Protein AF-0000000084494111 (afdb_homodimer)

pLDDT: mean 95.6, std 8.66, range [44.81, 98.88]

Solvent-accessible surface area (backbone atoms only — not comparable to full-atom values): 13768 Å² total; per-residue (Å²): 123,80,80,74,72,42,57,32,44,46,33,51,47,29,35,49,42,67,38,87,45,68,68,63,46,51,54,49,49,26,57,56,29,56,45,74,82,60,47,74,44,96,85,46,33,36,40,49,68,46,44,74,54,32,37,44,31,41,26,46,46,84,91,48,40,48,96,87,65,47,66,65,56,42,77,40,65,35,41,30,30,26,19,92,39,59,67,58,34,53,52,51,39,51,75,66,70,42,53,65,75,46,65,74,46,89,85,38,30,35,36,31,37,50,100,73,53,32,27,28,30,44,29,49,61,81,131,123,79,81,74,72,41,56,31,45,45,32,52,48,30,37,48,41,68,37,87,47,68,69,64,46,50,55,50,49,24,56,56,29,55,43,74,81,58,47,74,43,95,87,45,34,36,40,49,67,47,44,75,55,33,36,44,30,41,26,49,47,84,92,47,40,48,96,87,65,48,66,66,57,42,77,39,64,36,42,30,30,27,19,91,39,60,67,59,34,52,52,50,40,51,75,65,70,44,54,66,76,45,64,72,44,91,83,40,30,34,37,31,35,51,99,74,52,32,27,29,30,45,30,47,62,81,131

Secondary structure (DSSP, 8-state):
------SEEEEEEEEEEE-S-HHHHHHHHHHHHT----EEETTTEEEE--BSSPEEEEE--GGGB-TTSPBPPPSS--EEEEES-HHHHHHHHHHTT-EE-S--BTTTEEEEE-TT--EEEEEE---/------SEEEEEEEEEEE-S-HHHHHHHHHHHHT----EEETTTEEEE--BSSSEEEEE--GGGB-TTSPBPPPSS--EEEEES-HHHHHHHHHHTT-EE-S--BTTTEEEEE-TT--EEEEEE---

Radius of gyration: 17.82 Å; Cα contacts (8 Å, |Δi|>4): 589; chains: 2; bounding box: 42×58×42 Å

InterPro domains:
  IPR004360 Glyoxalase/fosfomycin resistance/dioxygenase domain [PF00903] (12-122)
  IPR029068 Glyoxalase/Bleomycin resistance protein/Dihydroxybiphenyl dioxygenase [G3DSA:3.10.180.10] (9-125)
  IPR029068 Glyoxalase/Bleomycin resistance protein/Dihydroxybiphenyl dioxygenase [SSF54593] (11-124)

Nearest PDB structures (foldseek):
  5uhj-assembly2_B-3  TM=8.039E-01  e=1.391E-06  Streptomyces sp. CB03234
  5ump-assembly1_B  TM=7.452E-01  e=5.744E-07  Streptomyces sp. CB03234
  3vcx-assembly1_B  TM=7.653E-01  e=6.746E-06  Rhodopseudomonas palustris CGA009
  2c21-assembly3_F  TM=7.054E-01  e=2.616E-06  Leishmania major
  1xqa-assembly1_A  TM=7.647E-01  e=1.974E-05  Bacillus cereus ATCC 14579

Sequence (254 aa):
MPIKKSPIKNRIGGVFVPVRDLEKAREWYSKILGVKGGEIYFGHLYTAPMEGTASLILDTMPKWRNEDGHVSTYQVPSIQFLTNDIHASYQFLKENNVELLTGIEDDFYFVFKDLDGNLLMICKETSMPIKKSPIKNRIGGVFVPVRDLEKAREWYSKILGVKGGEIYFGHLYTAPMEGTASLILDTMPKWRNEDGHVSTYQVPSIQFLTNDIHASYQFLKENNVELLTGIEDDFYFVFKDLDGNLLMICKETS

Organism: NCBI:txid1637975

Foldseek 3Di:
DPPDDDPDDPDAQEDEFADQDDVVQVVQCCVLVVFDDFDDDPNFWTWTPDPDRYIYIYGNPQVQADPVRDHDAAPDADEEDEDQQAVVSVVVCVVVVWAWPDDCDPVFKGWTAGPHGHIHMYGYDDD/DPPDDDPDDPDAQEDEFADQDDVVQVVQCCVLVVFDDFDDDPNFWTWTPDPDRYIYIYGNPQVQADPVRDHDAAPDADEEDEDQQAVVSVVVCVVVVWAWPDDCDPVFKGWTAGPRGHIHMYGYDDD

Structure (mmCIF, N/CA/C/O backbone):
data_AF-0000000084494111-model_v1
#
loop_
_entity.id
_entity.type
_entity.pdbx_description
1 polymer 'Glyoxalase/fosfomycin resistance/dioxygenase domain-containing protein'
#
loop_
_atom_site.group_PDB
_atom_site.id
_atom_site.type_symbol
_atom_site.label_atom_id
_atom_site.label_alt_id
_atom_site.label_comp_id
_atom_site.label_asym_id
_atom_site.label_entity_id
_atom_site.label_seq_id
_atom_site.pdbx_PDB_ins_code
_atom_site.Cartn_x
_atom_site.Cartn_y
_atom_site.Cartn_z
_atom_site.occupancy
_atom_site.B_iso_or_equiv
_atom_site.auth_seq_id
_atom_site.auth_comp_id
_atom_site.auth_asym_id
_atom_site.auth_atom_id
_atom_site.pdbx_PDB_model_num
ATOM 1 N N . MET A 1 1 ? 9.922 -26.281 -20.812 1 44.81 1 MET A N 1
ATOM 2 C CA . MET A 1 1 ? 8.508 -25.922 -20.719 1 44.81 1 MET A CA 1
ATOM 3 C C . MET A 1 1 ? 8.32 -24.422 -20.75 1 44.81 1 MET A C 1
ATOM 5 O O . MET A 1 1 ? 9.133 -23.672 -20.188 1 44.81 1 MET A O 1
ATOM 9 N N . PRO A 1 2 ? 7.48 -23.859 -21.594 1 48 2 PRO A N 1
ATOM 10 C CA . PRO A 1 2 ? 7.484 -22.406 -21.766 1 48 2 PRO A CA 1
ATOM 11 C C . PRO A 1 2 ? 7.305 -21.672 -20.438 1 48 2 PRO A C 1
ATOM 13 O O . PRO A 1 2 ? 6.594 -22.141 -19.547 1 48 2 PRO A O 1
ATOM 16 N N . ILE A 1 3 ? 8.328 -21.016 -20.078 1 54.94 3 ILE A N 1
ATOM 17 C CA . ILE A 1 3 ? 8.219 -20.25 -18.828 1 54.94 3 ILE A CA 1
ATOM 18 C C . ILE A 1 3 ? 6.887 -19.516 -18.797 1 54.94 3 ILE A C 1
ATOM 20 O O . ILE A 1 3 ? 6.605 -18.688 -19.672 1 54.94 3 ILE A O 1
ATOM 24 N N . LYS A 1 4 ? 5.852 -20.188 -18.203 1 67.88 4 LYS A N 1
ATOM 25 C CA . LYS A 1 4 ? 4.496 -19.641 -18.188 1 67.88 4 LYS A CA 1
ATOM 26 C C . LYS A 1 4 ? 4.473 -18.219 -17.641 1 67.88 4 LYS A C 1
ATOM 28 O O . LYS A 1 4 ? 4.988 -17.969 -16.547 1 67.88 4 LYS A O 1
ATOM 33 N N . LYS A 1 5 ? 4.211 -17.328 -18.516 1 87.81 5 LYS A N 1
ATOM 34 C CA . LYS A 1 5 ? 4.047 -15.922 -18.141 1 87.81 5 LYS A CA 1
ATOM 35 C C . LYS A 1 5 ? 2.982 -15.766 -17.047 1 87.81 5 LYS A C 1
ATOM 37 O O . LYS A 1 5 ? 1.966 -16.469 -17.062 1 87.81 5 LYS A O 1
ATOM 42 N N . SER A 1 6 ? 3.311 -15.07 -16.078 1 96.44 6 SER A N 1
ATOM 43 C CA . SER A 1 6 ? 2.359 -14.844 -14.984 1 96.44 6 SER A CA 1
ATOM 44 C C . SER A 1 6 ? 1.065 -14.227 -15.5 1 96.44 6 SER A C 1
ATOM 46 O O . SER A 1 6 ? 1.096 -13.281 -16.297 1 96.44 6 SER A O 1
ATOM 48 N N . PRO A 1 7 ? -0.077 -14.766 -15.156 1 97.88 7 PRO A N 1
ATOM 49 C CA . PRO A 1 7 ? -1.352 -14.141 -15.523 1 97.88 7 PRO A CA 1
ATOM 50 C C . PRO A 1 7 ? -1.651 -12.891 -14.711 1 97.88 7 PRO A C 1
ATOM 52 O O . PRO A 1 7 ? -2.641 -12.203 -14.969 1 97.88 7 PRO A O 1
ATOM 55 N N . ILE A 1 8 ? -0.846 -12.633 -13.734 1 98.25 8 ILE A N 1
ATOM 56 C CA . ILE A 1 8 ? -1.002 -11.469 -12.875 1 98.25 8 ILE A CA 1
ATOM 57 C C . ILE A 1 8 ? -0.273 -10.273 -13.484 1 98.25 8 ILE A C 1
ATOM 59 O O . ILE A 1 8 ? 0.875 -10.398 -13.914 1 98.25 8 ILE A O 1
ATOM 63 N N . LYS A 1 9 ? -0.965 -9.141 -13.523 1 97.06 9 LYS A N 1
ATOM 64 C CA . LYS A 1 9 ? -0.366 -7.949 -14.102 1 97.06 9 LYS A CA 1
ATOM 65 C C . LYS A 1 9 ? 0.665 -7.332 -13.164 1 97.06 9 LYS A C 1
ATOM 67 O O . LYS A 1 9 ? 0.503 -7.379 -11.938 1 97.06 9 LYS A O 1
ATOM 72 N N . ASN A 1 10 ? 1.623 -6.738 -13.695 1 96.56 10 ASN A N 1
ATOM 73 C CA . ASN A 1 10 ? 2.604 -5.984 -12.922 1 96.56 10 ASN A CA 1
ATOM 74 C C . ASN A 1 10 ? 2.162 -4.539 -12.719 1 96.56 10 ASN A C 1
ATOM 76 O O . ASN A 1 10 ? 2.904 -3.607 -13.031 1 96.56 10 ASN A O 1
ATOM 80 N N . ARG A 1 11 ? 1.02 -4.379 -12.219 1 95.81 11 ARG A N 1
ATOM 81 C CA . ARG A 1 11 ? 0.402 -3.078 -11.977 1 95.81 11 ARG A CA 1
ATOM 82 C C . ARG A 1 11 ? -0.386 -3.08 -10.672 1 95.81 11 ARG A C 1
ATOM 84 O O . ARG A 1 11 ? -1.122 -4.027 -10.383 1 95.81 11 ARG A O 1
ATOM 91 N N . ILE A 1 12 ? -0.182 -2.006 -9.984 1 97.62 12 ILE A N 1
ATOM 92 C CA . ILE A 1 12 ? -0.962 -1.821 -8.766 1 97.62 12 ILE A CA 1
ATOM 93 C C . ILE A 1 12 ? -2.303 -1.172 -9.102 1 97.62 12 ILE A C 1
ATOM 95 O O . ILE A 1 12 ? -2.344 -0.084 -9.68 1 97.62 12 ILE A O 1
ATOM 99 N N . GLY A 1 13 ? -3.348 -1.851 -8.789 1 97.38 13 GLY A N 1
ATOM 100 C CA . GLY A 1 13 ? -4.672 -1.289 -8.992 1 97.38 13 GLY A CA 1
ATOM 101 C C . GLY A 1 13 ? -5.113 -0.369 -7.875 1 97.38 13 GLY A C 1
ATOM 102 O O . GLY A 1 13 ? -5.711 0.68 -8.125 1 97.38 13 GLY A O 1
ATOM 103 N N . GLY A 1 14 ? -4.812 -0.822 -6.672 1 97.75 14 GLY A N 1
ATOM 104 C CA . GLY A 1 14 ? -5.164 -0.047 -5.492 1 97.75 14 GLY A CA 1
ATOM 105 C C . GLY A 1 14 ? -4.395 -0.457 -4.254 1 97.75 14 GLY A C 1
ATOM 106 O O . GLY A 1 14 ? -3.812 -1.544 -4.207 1 97.75 14 GLY A O 1
ATOM 107 N N . VAL A 1 15 ? -4.379 0.474 -3.326 1 98.75 15 VAL A N 1
ATOM 108 C CA . VAL A 1 15 ? -3.783 0.207 -2.02 1 98.75 15 VAL A CA 1
ATOM 109 C C . VAL A 1 15 ? -4.809 0.471 -0.921 1 98.75 15 VAL A C 1
ATOM 111 O O . VAL A 1 15 ? -5.566 1.443 -0.988 1 98.75 15 VAL A O 1
ATOM 114 N N . PHE A 1 16 ? -4.812 -0.431 0.016 1 98.81 16 PHE A N 1
ATOM 115 C CA . PHE A 1 16 ? -5.773 -0.324 1.109 1 98.81 16 PHE A CA 1
ATOM 116 C C . PHE A 1 16 ? -5.133 0.324 2.33 1 98.81 16 PHE A C 1
ATOM 118 O O . PHE A 1 16 ? -3.938 0.144 2.58 1 98.81 16 PHE A O 1
ATOM 125 N N . VAL A 1 17 ? -5.941 1.03 3.076 1 98.88 17 VAL A N 1
ATOM 126 C CA . VAL A 1 17 ? -5.609 1.475 4.426 1 98.88 17 VAL A CA 1
ATOM 127 C C . VAL A 1 17 ? -6.715 1.054 5.395 1 98.88 17 VAL A C 1
ATOM 129 O O . VAL A 1 17 ? -7.871 1.446 5.23 1 98.88 17 VAL A O 1
ATOM 132 N N . PRO A 1 18 ? -6.328 0.188 6.355 1 98.88 18 PRO A N 1
ATOM 133 C CA . PRO A 1 18 ? -7.344 -0.148 7.355 1 98.88 18 PRO A CA 1
ATOM 134 C C . PRO A 1 18 ? -7.707 1.037 8.25 1 98.88 18 PRO A C 1
ATOM 136 O O . PRO A 1 18 ? -6.824 1.711 8.781 1 98.88 18 PRO A O 1
ATOM 139 N N . VAL A 1 19 ? -9 1.279 8.391 1 98.69 19 VAL A N 1
ATOM 140 C CA . VAL A 1 19 ? -9.469 2.381 9.227 1 98.69 19 VAL A CA 1
ATOM 141 C C . VAL A 1 19 ? -10.602 1.901 10.125 1 98.69 19 VAL A C 1
ATOM 143 O O . VAL A 1 19 ? -11.258 0.894 9.836 1 98.69 19 VAL A O 1
ATOM 146 N N . ARG A 1 20 ? -10.836 2.623 11.203 1 97.62 20 ARG A N 1
ATOM 147 C CA . ARG A 1 20 ? -11.828 2.195 12.188 1 97.62 20 ARG A CA 1
ATOM 148 C C . ARG A 1 20 ? -13.203 2.752 11.852 1 97.62 20 ARG A C 1
ATOM 150 O O . ARG A 1 20 ? -14.219 2.076 12.047 1 97.62 20 ARG A O 1
ATOM 157 N N . ASP A 1 21 ? -13.273 3.984 11.43 1 97.5 21 ASP A N 1
ATOM 158 C CA . ASP A 1 21 ? -14.492 4.715 11.078 1 97.5 21 ASP A CA 1
ATOM 159 C C . ASP A 1 21 ? -14.352 5.391 9.719 1 97.5 21 ASP A C 1
ATOM 161 O O . ASP A 1 21 ? -13.531 6.297 9.547 1 97.5 21 ASP A O 1
ATOM 165 N N . LEU A 1 22 ? -15.188 4.938 8.82 1 97.94 22 LEU A N 1
ATOM 166 C CA . LEU A 1 22 ? -15.023 5.344 7.426 1 97.94 22 LEU A CA 1
ATOM 167 C C . LEU A 1 22 ? -15.258 6.844 7.262 1 97.94 22 LEU A C 1
ATOM 169 O O . LEU A 1 22 ? -14.531 7.516 6.531 1 97.94 22 LEU A O 1
ATOM 173 N N . GLU A 1 23 ? -16.234 7.402 7.875 1 97.12 23 GLU A N 1
ATOM 174 C CA . GLU A 1 23 ? -16.578 8.82 7.742 1 97.12 23 GLU A CA 1
ATOM 175 C C . GLU A 1 23 ? -15.461 9.703 8.305 1 97.12 23 GLU A C 1
ATOM 177 O O . GLU A 1 23 ? -15.047 10.672 7.664 1 97.12 23 GLU A O 1
ATOM 182 N N . LYS A 1 24 ? -15 9.375 9.469 1 98.06 24 LYS A N 1
ATOM 183 C CA . LYS A 1 24 ? -13.898 10.125 10.07 1 98.06 24 LYS A CA 1
ATOM 184 C C . LYS A 1 24 ? -12.641 10.031 9.211 1 98.06 24 LYS A C 1
ATOM 186 O O . LYS A 1 24 ? -11.938 11.031 9.023 1 98.06 24 LYS A O 1
ATOM 191 N N . ALA A 1 25 ? -12.406 8.836 8.711 1 98.44 25 ALA A N 1
ATOM 192 C CA . ALA A 1 25 ? -11.219 8.625 7.887 1 98.44 25 ALA A CA 1
ATOM 193 C C . ALA A 1 25 ? -11.312 9.414 6.586 1 98.44 25 ALA A C 1
ATOM 195 O O . ALA A 1 25 ? -10.344 10.055 6.168 1 98.44 25 ALA A O 1
ATOM 196 N N . ARG A 1 26 ? -12.445 9.297 5.969 1 97.88 26 ARG A N 1
ATOM 197 C CA . ARG A 1 26 ? -12.656 10.055 4.738 1 97.88 26 ARG A CA 1
ATOM 198 C C . ARG A 1 26 ? -12.391 11.539 4.957 1 97.88 26 ARG A C 1
ATOM 200 O O . ARG A 1 26 ? -11.672 12.164 4.172 1 97.88 26 ARG A O 1
ATOM 207 N N . GLU A 1 27 ? -12.93 12.117 5.961 1 97.56 27 GLU A N 1
ATOM 208 C CA . GLU A 1 27 ? -12.734 13.531 6.262 1 97.56 27 GLU A CA 1
ATOM 209 C C . GLU A 1 27 ? -11.258 13.852 6.496 1 97.56 27 GLU A C 1
ATOM 211 O O . GLU A 1 27 ? -10.734 14.828 5.957 1 97.56 27 GLU A O 1
ATOM 216 N N . TRP A 1 28 ? -10.648 13.047 7.277 1 98.19 28 TRP A N 1
ATOM 217 C CA . TRP A 1 28 ? -9.25 13.258 7.617 1 98.19 28 TRP A CA 1
ATOM 218 C C . TRP A 1 28 ? -8.367 13.195 6.375 1 98.19 28 TRP A C 1
ATOM 220 O O . TRP A 1 28 ? -7.578 14.109 6.121 1 98.19 28 TRP A O 1
ATOM 230 N N . TYR A 1 29 ? -8.469 12.156 5.605 1 98.38 29 TYR A N 1
ATOM 231 C CA . TYR A 1 29 ? -7.621 11.961 4.434 1 98.38 29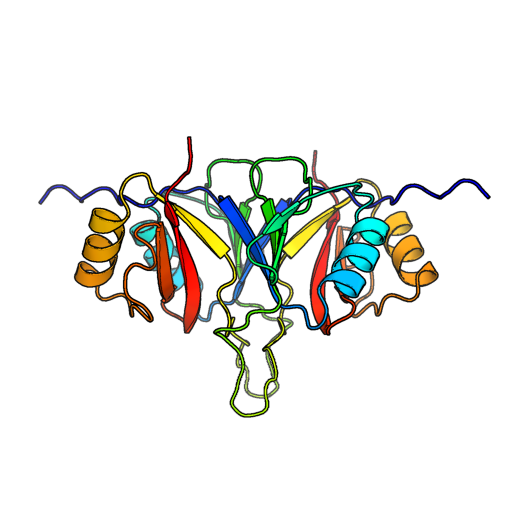 TYR A CA 1
ATOM 232 C C . TYR A 1 29 ? -7.918 13 3.365 1 98.38 29 TYR A C 1
ATOM 234 O O . TYR A 1 29 ? -7.02 13.438 2.643 1 98.38 29 TYR A O 1
ATOM 242 N N . SER A 1 30 ? -9.211 13.344 3.221 1 97.25 30 SER A N 1
ATOM 243 C CA . SER A 1 30 ? -9.555 14.391 2.271 1 97.25 30 SER A CA 1
ATOM 244 C C . SER A 1 30 ? -8.844 15.695 2.607 1 97.25 30 SER A C 1
ATOM 246 O O . SER A 1 30 ? -8.367 16.391 1.714 1 97.25 30 SER A O 1
ATOM 248 N N . LYS A 1 31 ? -8.82 15.992 3.85 1 96.94 31 LYS A N 1
ATOM 249 C CA . LYS A 1 31 ? -8.133 17.203 4.301 1 96.94 31 LYS A CA 1
ATOM 250 C C . LYS A 1 31 ? -6.633 17.094 4.043 1 96.94 31 LYS A C 1
ATOM 252 O O . LYS A 1 31 ? -6.031 18.016 3.484 1 96.94 31 LYS A O 1
ATOM 257 N N . ILE A 1 32 ? -6.043 16.031 4.363 1 97.94 32 ILE A N 1
ATOM 258 C CA . ILE A 1 32 ? -4.594 15.867 4.336 1 97.94 32 ILE A CA 1
ATOM 259 C C . ILE A 1 32 ? -4.109 15.797 2.889 1 97.94 32 ILE A C 1
ATOM 261 O O . ILE A 1 32 ? -3.074 16.375 2.545 1 97.94 32 ILE A O 1
ATOM 265 N N . LEU A 1 33 ? -4.852 15.125 2.047 1 97.69 33 LEU A N 1
ATOM 266 C CA . LEU A 1 33 ? -4.406 14.906 0.676 1 97.69 33 LEU A CA 1
ATOM 267 C C . LEU A 1 33 ? -5.035 15.922 -0.271 1 97.69 33 LEU A C 1
ATOM 269 O O . LEU A 1 33 ? -4.711 15.953 -1.46 1 97.69 33 LEU A O 1
ATOM 273 N N . GLY A 1 34 ? -5.973 16.672 0.229 1 96.19 34 GLY A N 1
ATOM 274 C CA . GLY A 1 34 ? -6.621 17.703 -0.585 1 96.19 34 GLY A CA 1
ATOM 275 C C . GLY A 1 34 ? -7.531 17.109 -1.649 1 96.19 34 GLY A C 1
ATOM 276 O O . GLY A 1 34 ? -7.535 17.578 -2.793 1 96.19 34 GLY A O 1
ATOM 277 N N . VAL A 1 35 ? -8.164 16.078 -1.313 1 94.69 35 VAL A N 1
ATOM 278 C CA . VAL A 1 35 ? -9.062 15.461 -2.287 1 94.69 35 VAL A CA 1
ATOM 279 C C . VAL A 1 35 ? -10.516 15.797 -1.931 1 94.69 35 VAL A C 1
ATOM 281 O O . VAL A 1 35 ? -10.828 16.047 -0.765 1 94.69 35 VAL A O 1
ATOM 284 N N . LYS A 1 36 ? -11.297 15.867 -3.004 1 92.56 36 LYS A N 1
ATOM 285 C CA . LYS A 1 36 ? -12.727 16.094 -2.852 1 92.56 36 LYS A CA 1
ATOM 286 C C . LYS A 1 36 ? -13.531 15.008 -3.561 1 92.56 36 LYS A C 1
ATOM 288 O O . LYS A 1 36 ? -13.18 14.578 -4.66 1 92.56 36 LYS A O 1
ATOM 293 N N . GLY A 1 37 ? -14.492 14.594 -2.873 1 94.44 37 GLY A N 1
ATOM 294 C CA . GLY A 1 37 ? -15.352 13.57 -3.455 1 94.44 37 GLY A CA 1
ATOM 295 C C . GLY A 1 37 ? -14.898 12.164 -3.141 1 94.44 37 GLY A C 1
ATOM 296 O O . GLY A 1 37 ? -14.406 11.891 -2.043 1 94.44 37 GLY A O 1
ATOM 297 N N . GLY A 1 38 ? -15.211 11.234 -4.09 1 95.38 38 GLY A N 1
ATOM 298 C CA . GLY A 1 38 ? -14.984 9.812 -3.893 1 95.38 38 GLY A CA 1
ATOM 299 C C . GLY A 1 38 ? -16.281 9.031 -3.715 1 95.38 38 GLY A C 1
ATOM 300 O O . GLY A 1 38 ? -17.375 9.594 -3.807 1 95.38 38 GLY A O 1
ATOM 301 N N . GLU A 1 39 ? -16.062 7.754 -3.6 1 95.81 39 GLU A N 1
ATOM 302 C CA . GLU A 1 39 ? -17.219 6.875 -3.553 1 95.81 39 GLU A CA 1
ATOM 303 C C . GLU A 1 39 ? -17.094 5.859 -2.42 1 95.81 39 GLU A C 1
ATOM 305 O O . GLU A 1 39 ? -16 5.391 -2.113 1 95.81 39 GLU A O 1
ATOM 310 N N . ILE A 1 40 ? -18.234 5.625 -1.848 1 95.88 40 ILE A N 1
ATOM 311 C CA . ILE A 1 40 ? -18.328 4.562 -0.852 1 95.88 40 ILE A CA 1
ATOM 312 C C . ILE A 1 40 ? -18.938 3.316 -1.486 1 95.88 40 ILE A C 1
ATOM 314 O O . ILE A 1 40 ? -19.938 3.4 -2.199 1 95.88 40 ILE A O 1
ATOM 318 N N . TYR A 1 41 ? -18.25 2.23 -1.263 1 95.12 41 TYR A N 1
ATOM 319 C CA . TYR A 1 41 ? -18.734 0.963 -1.787 1 95.12 41 TYR A CA 1
ATOM 320 C C . TYR A 1 41 ? -18.984 -0.032 -0.661 1 95.12 41 TYR A C 1
ATOM 322 O O . TYR A 1 41 ? -18.219 -0.103 0.298 1 95.12 41 TYR A O 1
ATOM 330 N N . PHE A 1 42 ? -20.078 -0.773 -0.72 1 95.56 42 PHE A N 1
ATOM 331 C CA . PHE A 1 42 ? -20.422 -1.912 0.127 1 95.56 42 PHE A CA 1
ATOM 332 C C . PHE A 1 42 ? -20.5 -1.492 1.589 1 95.56 42 PHE A C 1
ATOM 334 O O . PHE A 1 42 ? -20.422 -2.332 2.488 1 95.56 42 PHE A O 1
ATOM 341 N N . GLY A 1 43 ? -20.453 -0.221 1.825 1 95.94 43 GLY A N 1
ATOM 342 C CA . GLY A 1 43 ? -20.641 0.315 3.166 1 95.94 43 GLY A CA 1
ATOM 343 C C . GLY A 1 43 ? -19.344 0.383 3.959 1 95.94 43 GLY A C 1
ATOM 344 O O . GLY A 1 43 ? -19.312 0.989 5.031 1 95.94 43 GLY A O 1
ATOM 345 N N . HIS A 1 44 ? -18.266 -0.274 3.424 1 97.88 44 HIS A N 1
ATOM 346 C CA . HIS A 1 44 ? -17.078 -0.309 4.258 1 97.88 44 HIS A CA 1
ATOM 347 C C . HIS A 1 44 ? -15.852 0.151 3.48 1 97.88 44 HIS A C 1
ATOM 349 O O . HIS A 1 44 ? -14.742 0.202 4.027 1 97.88 44 HIS A O 1
ATOM 355 N N . LEU A 1 45 ? -16.016 0.498 2.182 1 98.19 45 LEU A N 1
ATOM 356 C CA . LEU A 1 45 ? -14.914 0.98 1.351 1 98.19 45 LEU A CA 1
ATOM 357 C C . LEU A 1 45 ? -15.148 2.426 0.926 1 98.19 45 LEU A C 1
ATOM 359 O O . LEU A 1 45 ? -16.266 2.795 0.547 1 98.19 45 LEU A O 1
ATOM 363 N N . TYR A 1 46 ? -14.133 3.211 1.052 1 98.44 46 TYR A N 1
ATOM 364 C CA . TYR A 1 46 ? -14.078 4.527 0.427 1 98.44 46 TYR A CA 1
ATOM 365 C C . TYR A 1 46 ? -12.906 4.625 -0.539 1 98.44 46 TYR A C 1
ATOM 367 O O . TYR A 1 46 ? -11.758 4.359 -0.161 1 98.44 46 TYR A O 1
ATOM 375 N N . THR A 1 47 ? -13.164 4.898 -1.786 1 98.06 47 THR A N 1
ATOM 376 C CA . THR A 1 47 ? -12.117 5.113 -2.775 1 98.06 47 THR A CA 1
ATOM 377 C C . THR A 1 47 ? -11.891 6.602 -3.014 1 98.06 47 THR A C 1
ATOM 379 O O . THR A 1 47 ? -12.789 7.305 -3.479 1 98.06 47 THR A O 1
ATOM 382 N N . ALA A 1 48 ? -10.719 7.07 -2.715 1 97.44 48 ALA A N 1
ATOM 383 C CA . ALA A 1 48 ? -10.375 8.484 -2.867 1 97.44 48 ALA A CA 1
ATOM 384 C C . ALA A 1 48 ? -10.078 8.82 -4.324 1 97.44 48 ALA A C 1
ATOM 386 O O . ALA A 1 48 ? -9.523 8 -5.059 1 97.44 48 ALA A O 1
ATOM 387 N N . PRO A 1 49 ? -10.484 10.016 -4.805 1 95.69 49 PRO A N 1
ATOM 388 C CA . PRO A 1 49 ? -10.164 10.438 -6.172 1 95.69 49 PRO A CA 1
ATOM 389 C C . PRO A 1 49 ? -8.703 10.859 -6.34 1 95.69 49 PRO A C 1
ATOM 391 O O . PRO A 1 49 ? -8.406 12.055 -6.352 1 95.69 49 PRO A O 1
ATOM 394 N N . MET A 1 50 ? -7.867 9.906 -6.562 1 96.94 50 MET A N 1
ATOM 395 C CA . MET A 1 50 ? -6.426 10.117 -6.641 1 96.94 50 MET A CA 1
ATOM 396 C C . MET A 1 50 ? -5.988 10.352 -8.086 1 96.94 50 MET A C 1
ATOM 398 O O . MET A 1 50 ? -6.664 9.914 -9.023 1 96.94 50 MET A O 1
ATOM 402 N N . GLU A 1 51 ? -4.895 11.016 -8.172 1 96.31 51 GLU A N 1
ATOM 403 C CA . GLU A 1 51 ? -4.207 11.055 -9.453 1 96.31 51 GLU A CA 1
ATOM 404 C C . GLU A 1 51 ? -3.363 9.797 -9.664 1 96.31 51 GLU A C 1
ATOM 406 O O . GLU A 1 51 ? -3.002 9.117 -8.703 1 96.31 51 GLU A O 1
ATOM 411 N N . GLY A 1 52 ? -3.133 9.469 -10.961 1 95.44 52 GLY A N 1
ATOM 412 C CA . GLY A 1 52 ? -2.336 8.289 -11.266 1 95.44 52 GLY A CA 1
ATOM 413 C C . GLY A 1 52 ? -3.172 7.039 -11.461 1 95.44 52 GLY A C 1
ATOM 414 O O . GLY A 1 52 ? -4.391 7.121 -11.641 1 95.44 52 GLY A O 1
ATOM 415 N N . THR A 1 53 ? -2.521 5.879 -11.391 1 95.56 53 THR A N 1
ATOM 416 C CA . THR A 1 53 ? -3.211 4.656 -11.789 1 95.56 53 THR A CA 1
ATOM 417 C C . THR A 1 53 ? -3.561 3.809 -10.57 1 95.56 53 THR A C 1
ATOM 419 O O . THR A 1 53 ? -4.344 2.861 -10.672 1 95.56 53 THR A O 1
ATOM 422 N N . ALA A 1 54 ? -2.977 4.086 -9.461 1 96.69 54 ALA A N 1
ATOM 423 C CA . ALA A 1 54 ? -3.297 3.336 -8.25 1 96.69 54 ALA A CA 1
ATOM 424 C C . ALA A 1 54 ? -4.309 4.086 -7.391 1 96.69 54 ALA A C 1
ATOM 426 O O . ALA A 1 54 ? -4.141 5.277 -7.121 1 96.69 54 ALA A O 1
ATOM 427 N N . SER A 1 55 ? -5.305 3.395 -6.965 1 96.81 55 SER A N 1
ATOM 428 C CA . SER A 1 55 ? -6.312 3.992 -6.098 1 96.81 55 SER A CA 1
ATOM 429 C C . SER A 1 55 ? -5.918 3.883 -4.629 1 96.81 55 SER A C 1
ATOM 431 O O . SER A 1 55 ? -5.148 2.992 -4.254 1 96.81 55 SER A O 1
ATOM 433 N N . LEU A 1 56 ? -6.371 4.824 -3.875 1 98.56 56 LEU A N 1
ATOM 434 C CA . LEU A 1 56 ? -6.348 4.73 -2.42 1 98.56 56 LEU A CA 1
ATOM 435 C C . LEU A 1 56 ? -7.703 4.289 -1.881 1 98.56 56 LEU A C 1
ATOM 437 O O . LEU A 1 56 ? -8.711 4.965 -2.098 1 98.56 56 LEU A O 1
ATOM 441 N N . ILE A 1 57 ? -7.711 3.223 -1.183 1 98.69 57 ILE A N 1
ATOM 442 C CA . ILE A 1 57 ? -8.953 2.633 -0.687 1 98.69 57 ILE A CA 1
ATOM 443 C C . ILE A 1 57 ? -8.914 2.561 0.838 1 98.69 57 ILE A C 1
ATOM 445 O O . ILE A 1 57 ? -8.102 1.831 1.412 1 98.69 57 ILE A O 1
ATOM 449 N N . LEU A 1 58 ? -9.711 3.371 1.456 1 98.81 58 LEU A N 1
ATOM 450 C CA . LEU A 1 58 ? -9.938 3.225 2.889 1 98.81 58 LEU A CA 1
ATOM 451 C C . LEU A 1 58 ? -10.953 2.121 3.17 1 98.81 58 LEU A C 1
ATOM 453 O O . LEU A 1 58 ? -12.008 2.062 2.533 1 98.81 58 LEU A O 1
ATOM 457 N N . ASP A 1 59 ? -10.602 1.231 4.102 1 98.75 59 ASP A N 1
ATOM 458 C CA . ASP A 1 59 ? -11.43 0.056 4.348 1 98.75 59 ASP A CA 1
ATOM 459 C C . ASP A 1 59 ? -11.555 -0.225 5.844 1 98.75 59 ASP A C 1
ATOM 461 O O . ASP A 1 59 ? -10.555 -0.278 6.559 1 98.75 59 ASP A O 1
ATOM 465 N N . THR A 1 60 ? -12.766 -0.424 6.344 1 98.38 60 THR A N 1
ATOM 466 C CA . THR A 1 60 ? -12.93 -0.785 7.75 1 98.38 60 THR A CA 1
ATOM 467 C C . THR A 1 60 ? -12.617 -2.262 7.969 1 98.38 60 THR A C 1
ATOM 469 O O . THR A 1 60 ? -12.617 -2.74 9.102 1 98.38 60 THR A O 1
ATOM 472 N N . MET A 1 61 ? -12.352 -3.014 6.973 1 98.06 61 MET A N 1
ATOM 473 C CA . MET A 1 61 ? -11.82 -4.375 6.984 1 98.06 61 MET A CA 1
ATOM 474 C C . MET A 1 61 ? -12.703 -5.297 7.809 1 98.06 61 MET A C 1
ATOM 476 O O . MET A 1 61 ? -12.219 -6.016 8.68 1 98.06 61 MET A O 1
ATOM 480 N N . PRO A 1 62 ? -14.008 -5.375 7.453 1 96.94 62 PRO A N 1
ATOM 481 C CA . PRO A 1 62 ? -14.906 -6.156 8.305 1 96.94 62 PRO A CA 1
ATOM 482 C C . PRO A 1 62 ? -14.531 -7.633 8.367 1 96.94 62 PRO A C 1
ATOM 484 O O . PRO A 1 62 ? -14.781 -8.297 9.375 1 9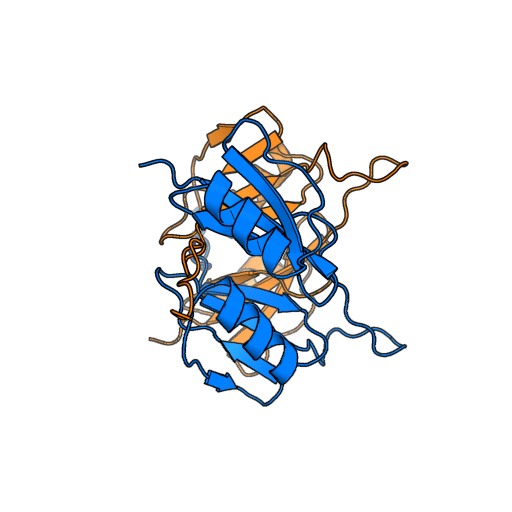6.94 62 PRO A O 1
ATOM 487 N N . LYS A 1 63 ? -13.891 -8.211 7.348 1 95.5 63 LYS A N 1
ATOM 488 C CA . LYS A 1 63 ? -13.555 -9.633 7.305 1 95.5 63 LYS A CA 1
ATOM 489 C C . LYS A 1 63 ? -12.195 -9.898 7.934 1 95.5 63 LYS A C 1
ATOM 491 O O . LYS A 1 63 ? -11.773 -11.047 8.055 1 95.5 63 LYS A O 1
ATOM 496 N N . TRP A 1 64 ? -11.523 -8.828 8.336 1 97.06 64 TRP A N 1
ATOM 497 C CA . TRP A 1 64 ? -10.141 -8.992 8.773 1 97.06 64 TRP A CA 1
ATOM 498 C C . TRP A 1 64 ? -9.945 -8.43 10.18 1 97.06 64 TRP A C 1
ATOM 500 O O . TRP A 1 64 ? -8.867 -7.945 10.516 1 97.06 64 TRP A O 1
ATOM 510 N N . ARG A 1 65 ? -10.961 -8.461 10.922 1 95.62 65 ARG A N 1
ATOM 511 C CA . ARG A 1 65 ? -10.891 -8.039 12.32 1 95.62 65 ARG A CA 1
ATOM 512 C C . ARG A 1 65 ? -10.617 -9.227 13.234 1 95.62 65 ARG A C 1
ATOM 514 O O . ARG A 1 65 ? -11.008 -10.352 12.938 1 95.62 65 ARG A O 1
ATOM 521 N N . ASN A 1 66 ? -9.93 -8.914 14.297 1 93.12 66 ASN A N 1
ATOM 522 C CA . ASN A 1 66 ? -9.664 -10 15.242 1 93.12 66 ASN A CA 1
ATOM 523 C C . ASN A 1 66 ? -10.883 -10.289 16.125 1 93.12 66 ASN A C 1
ATOM 525 O O . ASN A 1 66 ? -11.953 -9.727 15.906 1 93.12 66 ASN A O 1
ATOM 529 N N . GLU A 1 67 ? -10.672 -11.156 17.078 1 93 67 GLU A N 1
ATOM 530 C CA . GLU A 1 67 ? -11.773 -11.641 17.906 1 93 67 GLU A CA 1
ATOM 531 C C . GLU A 1 67 ? -12.375 -10.508 18.75 1 93 67 GLU A C 1
ATOM 533 O O . GLU A 1 67 ? -13.562 -10.531 19.062 1 93 67 GLU A O 1
ATOM 538 N N . ASP A 1 68 ? -11.57 -9.516 19.031 1 93.94 68 ASP A N 1
ATOM 539 C CA . ASP A 1 68 ? -12.023 -8.391 19.844 1 93.94 68 ASP A CA 1
ATOM 540 C C . ASP A 1 68 ? -12.578 -7.27 18.969 1 93.94 68 ASP A C 1
ATOM 542 O O . ASP A 1 68 ? -12.93 -6.199 19.453 1 93.94 68 ASP A O 1
ATOM 546 N N . GLY A 1 69 ? -12.57 -7.504 17.656 1 92.25 69 GLY A N 1
ATOM 547 C CA . GLY A 1 69 ? -13.133 -6.531 16.719 1 92.25 69 GLY A CA 1
ATOM 548 C C . GLY A 1 69 ? -12.125 -5.48 16.297 1 92.25 69 GLY A C 1
ATOM 549 O O . GLY A 1 69 ? -12.492 -4.5 15.641 1 92.25 69 GLY A O 1
ATOM 550 N N . HIS A 1 70 ? -10.875 -5.723 16.578 1 94.44 70 HIS A N 1
ATOM 551 C CA . HIS A 1 70 ? -9.852 -4.746 16.25 1 94.44 70 HIS A CA 1
ATOM 552 C C . HIS A 1 70 ? -9.234 -5.035 14.883 1 94.44 70 HIS A C 1
ATOM 554 O O . HIS A 1 70 ? -9.094 -6.195 14.492 1 94.44 70 HIS A O 1
ATOM 560 N N . VAL A 1 71 ? -8.906 -3.959 14.18 1 95.56 71 VAL A N 1
ATOM 561 C CA . VAL A 1 71 ? -8.25 -4.082 12.883 1 95.56 71 VAL A CA 1
ATOM 562 C C . VAL A 1 71 ? -6.758 -3.785 13.031 1 95.56 71 VAL A C 1
ATOM 564 O O . VAL A 1 71 ? -6.367 -2.879 13.773 1 95.56 71 VAL A O 1
ATOM 567 N N . SER A 1 72 ? -5.973 -4.609 12.398 1 97.56 72 SER A N 1
ATOM 568 C CA . SER A 1 72 ? -4.527 -4.395 12.406 1 97.56 72 SER A CA 1
ATOM 569 C C . SER A 1 72 ? -4.137 -3.199 11.547 1 97.56 72 SER A C 1
ATOM 571 O O . SER A 1 72 ? -4.582 -3.08 10.398 1 97.56 72 SER A O 1
ATOM 573 N N . THR A 1 73 ? -3.355 -2.346 12.172 1 98.12 73 THR A N 1
ATOM 574 C CA . THR A 1 73 ? -2.848 -1.198 11.43 1 98.12 73 THR A CA 1
ATOM 575 C C . THR A 1 73 ? -1.412 -1.441 10.969 1 98.12 73 THR A C 1
ATOM 577 O O . THR A 1 73 ? -0.771 -2.4 11.406 1 98.12 73 THR A O 1
ATOM 580 N N . TYR A 1 74 ? -0.955 -0.651 10.016 1 98.5 74 TYR A N 1
ATOM 581 C CA . TYR A 1 74 ? 0.401 -0.789 9.5 1 98.5 74 TYR A CA 1
ATOM 582 C C . TYR A 1 74 ? 1.422 -0.235 10.484 1 98.5 74 TYR A C 1
ATOM 584 O O . TYR A 1 74 ? 1.366 0.941 10.852 1 98.5 74 TYR A O 1
ATOM 592 N N . GLN A 1 75 ? 2.377 -1.112 10.828 1 98 75 GLN A N 1
ATOM 593 C CA . GLN A 1 75 ? 3.359 -0.754 11.852 1 98 75 GLN A CA 1
ATOM 594 C C . GLN A 1 75 ? 4.723 -0.465 11.219 1 98 75 GLN A C 1
ATOM 596 O O . GLN A 1 75 ? 5.734 -0.401 11.922 1 98 75 GLN A O 1
ATOM 601 N N . VAL A 1 76 ? 4.75 -0.416 9.961 1 98.5 76 VAL A N 1
ATOM 602 C CA . VAL A 1 76 ? 5.855 0.086 9.148 1 98.5 76 VAL A CA 1
ATOM 603 C C . VAL A 1 76 ? 5.316 1.038 8.078 1 98.5 76 VAL A C 1
ATOM 605 O O . VAL A 1 76 ? 4.141 0.978 7.719 1 98.5 76 VAL A O 1
ATOM 608 N N . PRO A 1 77 ? 6.191 1.997 7.633 1 98.56 77 PRO A N 1
ATOM 609 C CA . PRO A 1 77 ? 5.68 2.846 6.551 1 98.56 77 PRO A CA 1
ATOM 610 C C . PRO A 1 77 ? 5.172 2.041 5.359 1 98.56 77 PRO A C 1
ATOM 612 O O . PRO A 1 77 ? 5.887 1.181 4.84 1 98.56 77 PRO A O 1
ATOM 615 N N . SER A 1 78 ? 3.996 2.367 4.93 1 98.75 78 SER A N 1
ATOM 616 C CA . SER A 1 78 ? 3.34 1.479 3.977 1 98.75 78 SER A CA 1
ATOM 617 C C . SER A 1 78 ? 3.152 2.16 2.625 1 98.75 78 SER A C 1
ATOM 619 O O . SER A 1 78 ? 3.252 1.514 1.58 1 98.75 78 SER A O 1
ATOM 621 N N . ILE A 1 79 ? 2.797 3.393 2.592 1 98.81 79 ILE A N 1
ATOM 622 C CA . ILE A 1 79 ? 2.486 4.145 1.38 1 98.81 79 ILE A CA 1
ATOM 623 C C . ILE A 1 79 ? 3.293 5.438 1.354 1 98.81 79 ILE A C 1
ATOM 625 O O . ILE A 1 79 ? 3.383 6.145 2.361 1 98.81 79 ILE A O 1
ATOM 629 N N . GLN A 1 80 ? 3.785 5.668 0.251 1 98 80 GLN A N 1
ATOM 630 C CA . GLN A 1 80 ? 4.492 6.922 0.003 1 98 80 GLN A CA 1
ATOM 631 C C . GLN A 1 80 ? 3.621 7.898 -0.779 1 98 80 GLN A C 1
ATOM 633 O O . GLN A 1 80 ? 3.299 7.656 -1.944 1 98 80 GLN A O 1
ATOM 638 N N . PHE A 1 81 ? 3.26 9 -0.133 1 98.56 81 PHE A N 1
ATOM 639 C CA . PHE A 1 81 ? 2.645 10.117 -0.838 1 98.56 81 PHE A CA 1
ATOM 640 C C . PHE A 1 81 ? 3.691 11.148 -1.233 1 98.56 81 PHE A C 1
ATOM 642 O O . PHE A 1 81 ? 4.664 11.367 -0.506 1 98.56 81 PHE A O 1
ATOM 649 N N . LEU A 1 82 ? 3.432 11.82 -2.332 1 98.25 82 LEU A N 1
ATOM 650 C CA . LEU A 1 82 ? 4.449 12.711 -2.887 1 98.25 82 LEU A CA 1
ATOM 651 C C . LEU A 1 82 ? 4.152 14.164 -2.535 1 98.25 82 LEU A C 1
ATOM 653 O O . LEU A 1 82 ? 3 14.523 -2.271 1 98.25 82 LEU A O 1
ATOM 657 N N . THR A 1 83 ? 5.184 14.945 -2.486 1 98.38 83 THR A N 1
ATOM 658 C CA . THR A 1 83 ? 5.082 16.391 -2.326 1 98.38 83 THR A CA 1
ATOM 659 C C . THR A 1 83 ? 6.172 17.094 -3.121 1 98.38 83 THR A C 1
ATOM 661 O O . THR A 1 83 ? 7.242 16.531 -3.355 1 98.38 83 THR A O 1
ATOM 664 N N . ASN A 1 84 ? 5.879 18.359 -3.566 1 96.75 84 ASN A N 1
ATOM 665 C CA . ASN A 1 84 ? 6.902 19.203 -4.184 1 96.75 84 ASN A CA 1
ATOM 666 C C . ASN A 1 84 ? 7.656 20.016 -3.141 1 96.75 84 ASN A C 1
ATOM 668 O O . ASN A 1 84 ? 8.703 20.609 -3.439 1 96.75 84 ASN A O 1
ATOM 672 N N . ASP A 1 85 ? 7.168 20.062 -1.928 1 97.69 85 ASP A N 1
ATOM 673 C CA . ASP A 1 85 ? 7.754 20.859 -0.855 1 97.69 85 ASP A CA 1
ATOM 674 C C . ASP A 1 85 ? 7.695 20.109 0.477 1 97.69 85 ASP A C 1
ATOM 676 O O . ASP A 1 85 ? 6.715 20.234 1.215 1 97.69 85 ASP A O 1
ATOM 680 N N . ILE A 1 86 ? 8.805 19.469 0.808 1 98.44 86 ILE A N 1
ATOM 681 C CA . ILE A 1 86 ? 8.867 18.578 1.96 1 98.44 86 ILE A CA 1
ATOM 682 C C . ILE A 1 86 ? 8.727 19.375 3.248 1 98.44 86 ILE A C 1
ATOM 684 O O . ILE A 1 86 ? 8.102 18.922 4.207 1 98.44 86 ILE A O 1
ATOM 688 N N . HIS A 1 87 ? 9.258 20.594 3.295 1 98.62 87 HIS A N 1
ATOM 689 C CA . HIS A 1 87 ? 9.203 21.406 4.496 1 98.62 87 HIS A CA 1
ATOM 690 C C . HIS A 1 87 ? 7.793 21.953 4.727 1 98.62 87 HIS A C 1
ATOM 692 O O . HIS A 1 87 ? 7.293 21.922 5.852 1 98.62 87 HIS A O 1
ATOM 698 N N . ALA A 1 88 ? 7.152 22.344 3.703 1 98.56 88 ALA A N 1
ATOM 699 C CA . ALA A 1 88 ? 5.77 22.812 3.812 1 98.56 88 ALA A CA 1
ATOM 700 C C . ALA A 1 88 ? 4.84 21.688 4.234 1 98.56 88 ALA A C 1
ATOM 702 O O . ALA A 1 88 ? 3.906 21.891 5.012 1 98.56 88 ALA A O 1
ATOM 703 N N . SER A 1 89 ? 5.121 20.547 3.678 1 98.75 89 SER A N 1
ATOM 704 C CA . SER A 1 89 ? 4.297 19.391 4.02 1 98.75 89 SER A CA 1
ATOM 705 C C . SER A 1 89 ? 4.449 19.016 5.492 1 98.75 89 SER A C 1
ATOM 707 O O . SER A 1 89 ? 3.465 18.719 6.168 1 98.75 89 SER A O 1
ATOM 709 N N . TYR A 1 90 ? 5.648 19.016 5.922 1 98.75 90 TYR A N 1
ATOM 710 C CA . TYR A 1 90 ? 5.918 18.734 7.328 1 98.75 90 TYR A CA 1
ATOM 711 C C . TYR A 1 90 ? 5.199 19.719 8.234 1 98.75 90 TYR A C 1
ATOM 713 O O . TYR A 1 90 ? 4.523 19.328 9.188 1 98.75 90 TYR A O 1
ATOM 721 N N . GLN A 1 91 ? 5.297 21 7.969 1 98.62 91 GLN A N 1
ATOM 722 C CA . GLN A 1 91 ? 4.656 22.047 8.758 1 98.62 91 GLN A CA 1
ATOM 723 C C . GLN A 1 91 ? 3.137 21.938 8.695 1 98.62 91 GLN A C 1
ATOM 725 O O . GLN A 1 91 ? 2.455 22.109 9.703 1 98.62 91 GLN A O 1
ATOM 730 N N . PHE A 1 92 ? 2.652 21.625 7.504 1 98.75 92 PHE A N 1
ATOM 731 C CA . PHE A 1 92 ? 1.219 21.469 7.297 1 98.75 92 PHE A CA 1
ATOM 732 C C . PHE A 1 92 ? 0.664 20.375 8.195 1 98.75 92 PHE A C 1
ATOM 734 O O . PHE A 1 92 ? -0.359 20.562 8.859 1 98.75 92 PHE A O 1
ATOM 741 N N . LEU A 1 93 ? 1.334 19.203 8.234 1 98.69 93 LEU A N 1
ATOM 742 C CA . LEU A 1 93 ? 0.865 18.109 9.07 1 98.69 93 LEU A CA 1
ATOM 743 C C . LEU A 1 93 ? 0.973 18.469 10.547 1 98.69 93 LEU A C 1
ATOM 745 O O . LEU A 1 93 ? 0.088 18.125 11.336 1 98.69 93 LEU A O 1
ATOM 749 N N . LYS A 1 94 ? 2.039 19.109 10.906 1 98.25 94 LYS A N 1
ATOM 750 C CA . LYS A 1 94 ? 2.207 19.562 12.289 1 98.25 94 LYS A CA 1
ATOM 751 C C . LYS A 1 94 ? 1.07 20.484 12.703 1 98.25 94 LYS A C 1
ATOM 753 O O . LYS A 1 94 ? 0.483 20.312 13.773 1 98.25 94 LYS A O 1
ATOM 758 N N . GLU A 1 95 ? 0.695 21.375 11.898 1 97.81 95 GLU A N 1
ATOM 759 C CA . GLU A 1 95 ? -0.345 22.359 12.18 1 97.81 95 GLU A CA 1
ATOM 760 C C . GLU A 1 95 ? -1.724 21.703 12.234 1 97.81 95 GLU A C 1
ATOM 762 O O . GLU A 1 95 ? -2.66 22.266 12.805 1 97.81 95 GLU A O 1
ATOM 767 N N . ASN A 1 96 ? -1.794 20.609 11.586 1 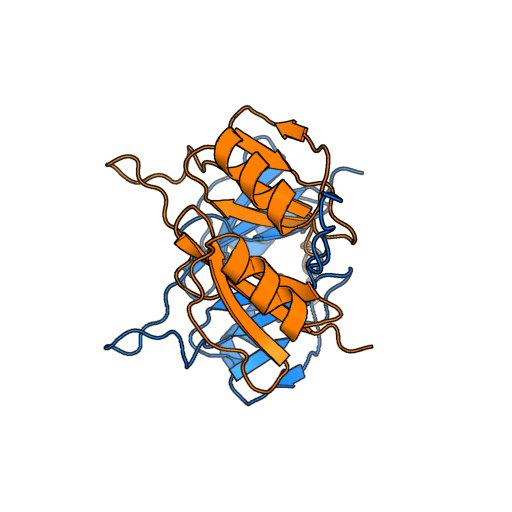97.81 96 ASN A N 1
ATOM 768 C CA . ASN A 1 96 ? -3.055 19.875 11.609 1 97.81 96 ASN A CA 1
ATOM 769 C C . ASN A 1 96 ? -3.039 18.766 12.664 1 97.81 96 ASN A C 1
ATOM 771 O O . ASN A 1 96 ? -3.818 17.812 12.578 1 97.81 96 ASN A O 1
ATOM 775 N N . ASN A 1 97 ? -2.088 18.797 13.523 1 97.94 97 ASN A N 1
ATOM 776 C CA . ASN A 1 97 ? -1.993 17.953 14.703 1 97.94 97 ASN A CA 1
ATOM 777 C C . ASN A 1 97 ? -1.819 16.484 14.328 1 97.94 97 ASN A C 1
ATOM 779 O O . ASN A 1 97 ? -2.389 15.602 14.977 1 97.94 97 ASN A O 1
ATOM 783 N N . VAL A 1 98 ? -1.174 16.281 13.258 1 98.69 98 VAL A N 1
ATOM 784 C CA . VAL A 1 98 ? -0.804 14.922 12.867 1 98.69 98 VAL A CA 1
ATOM 785 C C . VAL A 1 98 ? 0.419 14.477 13.664 1 98.69 98 VAL A C 1
ATOM 787 O O . VAL A 1 98 ? 1.344 15.258 13.891 1 98.69 98 VAL A O 1
ATOM 790 N N . GLU A 1 99 ? 0.395 13.227 14.125 1 98.69 99 GLU A N 1
ATOM 791 C CA . GLU A 1 99 ? 1.549 12.68 14.836 1 98.69 99 GLU A CA 1
ATOM 792 C C . GLU A 1 99 ? 2.709 12.422 13.875 1 98.69 99 GLU A C 1
ATOM 794 O O . GLU A 1 99 ? 2.629 11.539 13.016 1 98.69 99 GLU A O 1
ATOM 799 N N . LEU A 1 100 ? 3.799 13.117 14.016 1 98.81 100 LEU A N 1
ATOM 800 C CA . LEU A 1 100 ? 5.004 12.977 13.203 1 98.81 100 LEU A CA 1
ATOM 801 C C . LEU A 1 100 ? 6.023 12.078 13.898 1 98.81 100 LEU A C 1
ATOM 803 O O . LEU A 1 100 ? 6.52 12.406 14.977 1 98.81 100 LEU A O 1
ATOM 807 N N . LEU A 1 101 ? 6.324 10.992 13.289 1 98.38 101 LEU A N 1
ATOM 808 C CA . LEU A 1 101 ? 7.164 9.984 13.922 1 98.38 101 LEU A CA 1
ATOM 809 C C . LEU A 1 101 ? 8.641 10.297 13.727 1 98.38 101 LEU A C 1
ATOM 811 O O . LEU A 1 101 ? 9.477 9.922 14.547 1 98.38 101 LEU A O 1
ATOM 815 N N . THR A 1 102 ? 8.938 10.891 12.625 1 98.5 102 THR A N 1
ATOM 816 C CA . THR A 1 102 ? 10.312 11.312 12.359 1 98.5 102 THR A CA 1
ATOM 817 C C . THR A 1 102 ? 10.352 12.781 11.93 1 98.5 102 THR A C 1
ATOM 819 O O . THR A 1 102 ? 9.328 13.352 11.555 1 98.5 102 THR A O 1
ATOM 822 N N . GLY A 1 103 ? 11.562 13.312 12.094 1 98.44 103 GLY A N 1
ATOM 823 C CA . GLY A 1 103 ? 11.797 14.523 11.328 1 98.44 103 GLY A CA 1
ATOM 824 C C . GLY A 1 103 ? 11.977 14.273 9.844 1 98.44 103 GLY A C 1
ATOM 825 O O . GLY A 1 103 ? 11.82 13.141 9.383 1 98.44 103 GLY A O 1
ATOM 826 N N . ILE A 1 104 ? 12.25 15.391 9.117 1 98.62 104 ILE A N 1
ATOM 827 C CA . ILE A 1 104 ? 12.586 15.227 7.703 1 98.62 104 ILE A CA 1
ATOM 828 C C . ILE A 1 104 ? 13.945 14.539 7.574 1 98.62 104 ILE A C 1
ATOM 830 O O . ILE A 1 104 ? 14.953 15.055 8.062 1 98.62 104 ILE A O 1
ATOM 834 N N . GLU A 1 105 ? 13.914 13.422 6.98 1 97.88 105 GLU A N 1
ATOM 835 C CA . GLU A 1 105 ? 15.133 12.648 6.797 1 97.88 105 GLU A CA 1
ATOM 836 C C . GLU A 1 105 ? 15.766 12.922 5.434 1 97.88 105 GLU A C 1
ATOM 838 O O . GLU A 1 105 ? 15.094 12.828 4.402 1 97.88 105 GLU A O 1
ATOM 843 N N . ASP A 1 106 ? 17.047 13.297 5.43 1 95.94 106 ASP A N 1
ATOM 844 C CA . ASP A 1 106 ? 17.859 13.523 4.238 1 95.94 106 ASP A CA 1
ATOM 845 C C . ASP A 1 106 ? 17.234 14.578 3.334 1 95.94 106 ASP A C 1
ATOM 847 O O . ASP A 1 106 ? 17.344 14.5 2.109 1 95.94 106 ASP A O 1
ATOM 851 N N . ASP A 1 107 ? 16.438 15.438 3.926 1 97.19 107 ASP A N 1
ATOM 852 C CA . ASP A 1 107 ? 15.711 16.453 3.18 1 97.19 107 ASP A CA 1
ATOM 853 C C . ASP A 1 107 ? 14.836 15.836 2.09 1 97.19 107 ASP A C 1
ATOM 855 O O . ASP A 1 107 ? 14.734 16.375 0.987 1 97.19 107 ASP A O 1
ATOM 859 N N . PHE A 1 108 ? 14.281 14.688 2.42 1 97.5 108 PHE A N 1
ATOM 860 C CA . PHE A 1 108 ? 13.664 13.953 1.323 1 97.5 108 PHE A CA 1
ATOM 861 C C . PHE A 1 108 ? 12.359 13.305 1.771 1 97.5 108 PHE A C 1
ATOM 863 O O . PHE A 1 108 ? 11.398 13.242 1.002 1 97.5 108 PHE A O 1
ATOM 870 N N . TYR A 1 109 ? 12.258 12.852 2.947 1 98.38 109 TYR A N 1
ATOM 871 C CA . TYR A 1 109 ? 11.039 12.18 3.365 1 98.38 109 TYR A CA 1
ATOM 872 C C . TYR A 1 109 ? 10.844 12.281 4.875 1 98.38 109 TYR A C 1
ATOM 874 O O . TYR A 1 109 ? 11.773 12.641 5.602 1 98.38 109 TYR A O 1
ATOM 882 N N . PHE A 1 110 ? 9.656 11.961 5.406 1 98.81 110 PHE A N 1
ATOM 883 C CA . PHE A 1 110 ? 9.359 11.758 6.82 1 98.81 110 PHE A CA 1
ATOM 884 C C . PHE A 1 110 ? 8.172 10.82 6.992 1 98.81 110 PHE A C 1
ATOM 886 O O . PHE A 1 110 ? 7.41 10.594 6.051 1 98.81 110 PHE A O 1
ATOM 893 N N . VAL A 1 111 ? 8.125 10.242 8.172 1 98.88 111 VAL A N 1
ATOM 894 C CA . VAL A 1 111 ? 7.098 9.258 8.484 1 98.88 111 VAL A CA 1
ATOM 895 C C . VAL A 1 111 ? 6.129 9.828 9.516 1 98.88 111 VAL A C 1
ATOM 897 O O . VAL A 1 111 ? 6.543 10.516 10.453 1 98.88 111 VAL A O 1
ATOM 900 N N . PHE A 1 112 ? 4.848 9.57 9.32 1 98.88 112 PHE A N 1
ATOM 901 C CA . PHE A 1 112 ? 3.801 10.047 10.219 1 98.88 112 PHE A CA 1
ATOM 902 C C . PHE A 1 112 ? 2.746 8.969 10.438 1 98.88 112 PHE A C 1
ATOM 904 O O . PHE A 1 112 ? 2.766 7.93 9.773 1 98.88 112 PHE A O 1
ATOM 911 N N . LYS A 1 113 ? 1.881 9.18 11.445 1 98.81 113 LYS A N 1
ATOM 912 C CA . LYS A 1 113 ? 0.743 8.305 11.719 1 98.81 113 LYS A CA 1
ATOM 913 C C . LYS A 1 113 ? -0.563 8.945 11.258 1 98.81 113 LYS A C 1
ATOM 915 O O . LYS A 1 113 ? -0.8 10.133 11.492 1 98.81 113 LYS A O 1
ATOM 920 N N . ASP A 1 114 ? -1.334 8.102 10.547 1 98.75 114 ASP A N 1
ATOM 921 C CA . ASP A 1 114 ? -2.664 8.625 10.25 1 98.75 114 ASP A CA 1
ATOM 922 C C . ASP A 1 114 ? -3.561 8.586 11.484 1 98.75 114 ASP A C 1
ATOM 924 O O . ASP A 1 114 ? -3.094 8.281 12.586 1 98.75 114 ASP A O 1
ATOM 928 N N . LEU A 1 115 ? -4.871 8.906 11.383 1 98.44 115 LEU A N 1
ATOM 929 C CA . LEU A 1 115 ? -5.801 9.062 12.5 1 98.44 115 LEU A CA 1
ATOM 930 C C . LEU A 1 115 ? -5.965 7.758 13.266 1 98.44 115 LEU A C 1
ATOM 932 O O . LEU A 1 115 ? -6.32 7.766 14.445 1 98.44 115 LEU A O 1
ATOM 936 N N . ASP A 1 116 ? -5.672 6.594 12.586 1 98.44 116 ASP A N 1
ATOM 937 C CA . ASP A 1 116 ? -5.898 5.297 13.219 1 98.44 116 ASP A CA 1
ATOM 938 C C . ASP A 1 116 ? -4.574 4.617 13.562 1 98.44 116 ASP A C 1
ATOM 940 O O . ASP A 1 116 ? -4.562 3.482 14.047 1 98.44 116 ASP A O 1
ATOM 944 N N . GLY A 1 117 ? -3.492 5.277 13.258 1 98.25 117 GLY A N 1
ATOM 945 C CA . GLY A 1 117 ? -2.203 4.762 13.688 1 98.25 117 GLY A CA 1
ATOM 946 C C . GLY A 1 117 ? -1.433 4.07 12.578 1 98.25 117 GLY A C 1
ATOM 947 O O . GLY A 1 117 ? -0.377 3.482 12.82 1 98.25 117 GLY A O 1
ATOM 948 N N . ASN A 1 118 ? -1.933 4.059 11.367 1 98.81 118 ASN A N 1
ATOM 949 C CA . ASN A 1 118 ? -1.156 3.539 10.242 1 98.81 118 ASN A CA 1
ATOM 950 C C . ASN A 1 118 ? 0.081 4.391 9.977 1 98.81 118 ASN A C 1
ATOM 952 O O . ASN A 1 118 ? -0.008 5.617 9.898 1 98.81 118 ASN A O 1
ATOM 956 N N . LEU A 1 119 ? 1.229 3.713 9.789 1 98.88 119 LEU A N 1
ATOM 957 C CA . LEU A 1 119 ? 2.443 4.441 9.445 1 98.88 119 LEU A CA 1
ATOM 958 C C . LEU A 1 119 ? 2.518 4.691 7.941 1 98.88 119 LEU A C 1
ATOM 960 O O . LEU A 1 119 ? 2.428 3.754 7.145 1 98.88 119 LEU A O 1
ATOM 964 N N . LEU A 1 120 ? 2.664 5.965 7.586 1 98.88 120 LEU A N 1
ATOM 965 C CA . LEU A 1 120 ? 2.744 6.43 6.203 1 98.88 120 LEU A CA 1
ATOM 966 C C . LEU A 1 120 ? 3.945 7.348 6.008 1 98.88 120 LEU A C 1
ATOM 968 O O . LEU A 1 120 ? 4.605 7.73 6.977 1 98.88 120 LEU A O 1
ATOM 972 N N . MET A 1 121 ? 4.152 7.664 4.742 1 98.81 121 MET A N 1
ATOM 973 C CA . MET A 1 121 ? 5.336 8.453 4.418 1 98.81 121 MET A CA 1
ATOM 974 C C . MET A 1 121 ? 4.996 9.57 3.432 1 98.81 121 MET A C 1
ATOM 976 O O . MET A 1 121 ? 4.203 9.367 2.512 1 98.81 121 MET A O 1
ATOM 980 N N . ILE A 1 122 ? 5.539 10.727 3.654 1 98.75 122 ILE A N 1
ATOM 981 C CA . ILE A 1 122 ? 5.598 11.766 2.635 1 98.75 122 ILE A CA 1
ATOM 982 C C . ILE A 1 122 ? 7.008 11.844 2.055 1 98.75 122 ILE A C 1
ATOM 984 O O . ILE A 1 122 ? 7.992 11.82 2.795 1 98.75 122 ILE A O 1
ATOM 988 N N . CYS A 1 123 ? 7.066 11.875 0.778 1 98.31 123 CYS A N 1
ATOM 989 C CA . CYS A 1 123 ? 8.352 11.914 0.097 1 98.31 123 CYS A CA 1
ATOM 990 C C . CYS A 1 123 ? 8.375 13 -0.97 1 98.31 123 CYS A C 1
ATOM 992 O O . CYS A 1 123 ? 7.375 13.227 -1.653 1 98.31 123 CYS A O 1
ATOM 994 N N . LYS A 1 124 ? 9.562 13.555 -1.109 1 97.38 124 LYS A N 1
ATOM 995 C CA . LYS A 1 124 ? 9.75 14.539 -2.17 1 97.38 124 LYS A CA 1
ATOM 996 C C . LYS A 1 124 ? 9.688 13.883 -3.547 1 97.38 124 LYS A C 1
ATOM 998 O O . LYS A 1 124 ? 10.258 12.812 -3.76 1 97.38 124 LYS A O 1
ATOM 1003 N N . GLU A 1 125 ? 8.914 14.531 -4.445 1 94.5 125 GLU A N 1
ATOM 1004 C CA . GLU A 1 125 ? 8.867 14.039 -5.82 1 94.5 125 GLU A CA 1
ATOM 1005 C C . GLU A 1 125 ? 10.164 14.352 -6.562 1 94.5 125 GLU A C 1
ATOM 1007 O O . GLU A 1 125 ? 10.633 15.492 -6.551 1 94.5 125 GLU A O 1
ATOM 1012 N N . THR A 1 126 ? 10.883 13.289 -6.977 1 80.94 126 THR A N 1
ATOM 1013 C CA . THR A 1 126 ? 12.125 13.523 -7.695 1 80.94 126 THR A CA 1
ATOM 1014 C C . THR A 1 126 ? 11.875 13.641 -9.195 1 80.94 126 THR A C 1
ATOM 1016 O O . THR 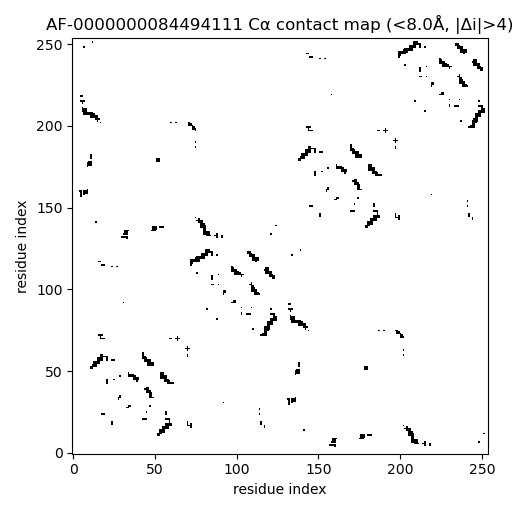A 1 126 ? 11.047 12.914 -9.75 1 80.94 126 THR A O 1
ATOM 1019 N N . SER A 1 127 ? 11.805 14.906 -9.891 1 58.12 127 SER A N 1
ATOM 1020 C CA . SER A 1 127 ? 11.617 15.211 -11.305 1 58.12 127 SER A CA 1
ATOM 1021 C C . SER A 1 127 ? 12.516 14.344 -12.18 1 58.12 127 SER A C 1
ATOM 1023 O O . SER A 1 127 ? 13.609 13.961 -11.766 1 58.12 127 SER A O 1
ATOM 1025 N N . MET B 1 1 ? -10.258 32.344 6.328 1 45.06 1 MET B N 1
ATOM 1026 C CA . MET B 1 1 ? -8.852 32.094 6.023 1 45.06 1 MET B CA 1
ATOM 1027 C C . MET B 1 1 ? -8.711 31.125 4.859 1 45.06 1 MET B C 1
ATOM 1029 O O . MET B 1 1 ? -9.484 30.172 4.742 1 45.06 1 MET B O 1
ATOM 1033 N N . PRO B 1 2 ? -7.953 31.453 3.834 1 48.91 2 PRO B N 1
ATOM 1034 C CA . PRO B 1 2 ? -8.016 30.625 2.635 1 48.91 2 PRO B CA 1
ATOM 1035 C C . PRO B 1 2 ? -7.758 29.141 2.932 1 48.91 2 PRO B C 1
ATOM 1037 O O . PRO B 1 2 ? -6.953 28.812 3.807 1 48.91 2 PRO B O 1
ATOM 1040 N N . ILE B 1 3 ? -8.805 28.406 2.758 1 56.12 3 ILE B N 1
ATOM 1041 C CA . ILE B 1 3 ? -8.617 26.984 3.021 1 56.12 3 ILE B CA 1
ATOM 1042 C C . ILE B 1 3 ? -7.32 26.5 2.365 1 56.12 3 ILE B C 1
ATOM 1044 O O . ILE B 1 3 ? -7.148 26.625 1.15 1 56.12 3 ILE B O 1
ATOM 1048 N N . LYS B 1 4 ? -6.215 26.578 3.18 1 67.75 4 LYS B N 1
ATOM 1049 C CA . LYS B 1 4 ? -4.883 26.266 2.674 1 67.75 4 LYS B CA 1
ATOM 1050 C C . LYS B 1 4 ? -4.863 24.906 1.987 1 67.75 4 LYS B C 1
ATOM 1052 O O . LYS B 1 4 ? -5.27 23.906 2.574 1 67.75 4 LYS B O 1
ATOM 1057 N N . LYS B 1 5 ? -4.695 24.984 0.721 1 87.88 5 LYS B N 1
ATOM 1058 C CA . LYS B 1 5 ? -4.547 23.766 -0.083 1 87.88 5 LYS B CA 1
ATOM 1059 C C . LYS B 1 5 ? -3.408 22.891 0.443 1 87.88 5 LYS B C 1
ATOM 1061 O O . LYS B 1 5 ? -2.375 23.406 0.875 1 87.88 5 LYS B O 1
ATOM 1066 N N . SER B 1 6 ? -3.686 21.688 0.591 1 96.5 6 SER B N 1
ATOM 1067 C CA . SER B 1 6 ? -2.664 20.766 1.074 1 96.5 6 SER B CA 1
ATOM 1068 C C . SER B 1 6 ? -1.433 20.781 0.174 1 96.5 6 SER B C 1
ATOM 1070 O O . SER B 1 6 ? -1.554 20.734 -1.052 1 96.5 6 SER B O 1
ATOM 1072 N N . PRO B 1 7 ? -0.254 20.922 0.718 1 97.94 7 PRO B N 1
ATOM 1073 C CA . PRO B 1 7 ? 0.969 20.828 -0.082 1 97.94 7 PRO B CA 1
ATOM 1074 C C . PRO B 1 7 ? 1.29 19.391 -0.493 1 97.94 7 PRO B C 1
ATOM 1076 O O . PRO B 1 7 ? 2.236 19.156 -1.249 1 97.94 7 PRO B O 1
ATOM 1079 N N . ILE B 1 8 ? 0.547 18.469 0.013 1 98.31 8 ILE B N 1
ATOM 1080 C CA . ILE B 1 8 ? 0.729 17.047 -0.29 1 98.31 8 ILE B CA 1
ATOM 1081 C C . ILE B 1 8 ? -0.083 16.672 -1.528 1 98.31 8 ILE B C 1
ATOM 1083 O O . ILE B 1 8 ? -1.256 17.047 -1.641 1 98.31 8 ILE B O 1
ATOM 1087 N N . LYS B 1 9 ? 0.572 15.969 -2.438 1 97.12 9 LYS B N 1
ATOM 1088 C CA . LYS B 1 9 ? -0.11 15.586 -3.67 1 97.12 9 LYS B CA 1
ATOM 1089 C C . LYS B 1 9 ? -1.09 14.445 -3.422 1 97.12 9 LYS B C 1
ATOM 1091 O O . LYS B 1 9 ? -0.841 13.578 -2.582 1 97.12 9 LYS B O 1
ATOM 1096 N N . ASN B 1 10 ? -2.111 14.414 -4.148 1 96.62 10 ASN B N 1
ATOM 1097 C CA . ASN B 1 10 ? -3.055 13.297 -4.125 1 96.62 10 ASN B CA 1
ATOM 1098 C C . ASN B 1 10 ? -2.639 12.188 -5.086 1 96.62 10 ASN B C 1
ATOM 1100 O O . ASN B 1 10 ? -3.428 11.766 -5.934 1 96.62 10 ASN B O 1
ATOM 1104 N N . ARG B 1 11 ? -1.469 11.75 -4.941 1 95.75 11 ARG B N 1
ATOM 1105 C CA . ARG B 1 11 ? -0.865 10.727 -5.789 1 95.75 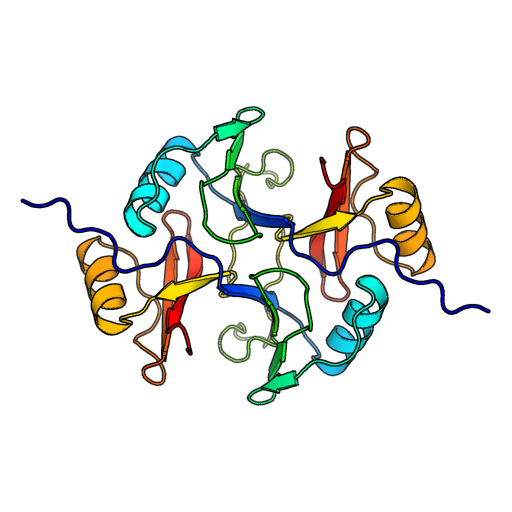11 ARG B CA 1
ATOM 1106 C C . ARG B 1 11 ? 0.013 9.781 -4.973 1 95.75 11 ARG B C 1
ATOM 1108 O O . ARG B 1 11 ? 0.793 10.234 -4.129 1 95.75 11 ARG B O 1
ATOM 1115 N N . ILE B 1 12 ? -0.171 8.539 -5.309 1 97.62 12 ILE B N 1
ATOM 1116 C CA . ILE B 1 12 ? 0.691 7.535 -4.688 1 97.62 12 ILE B CA 1
ATOM 1117 C C . ILE B 1 12 ? 1.982 7.398 -5.492 1 97.62 12 ILE B C 1
ATOM 1119 O O . ILE B 1 12 ? 1.947 7.105 -6.691 1 97.62 12 ILE B O 1
ATOM 1123 N N . GLY B 1 13 ? 3.07 7.66 -4.855 1 97.31 13 GLY B N 1
ATOM 1124 C CA . GLY B 1 13 ? 4.359 7.48 -5.504 1 97.31 13 GLY B CA 1
ATOM 1125 C C . GLY B 1 13 ? 4.852 6.047 -5.469 1 97.31 13 GLY B C 1
ATOM 1126 O O . GLY B 1 13 ? 5.391 5.543 -6.461 1 97.31 13 GLY B O 1
ATOM 1127 N N . GLY B 1 14 ? 4.656 5.449 -4.309 1 97.75 14 GLY B N 1
ATOM 1128 C CA . GLY B 1 14 ? 5.07 4.066 -4.121 1 97.75 14 GLY B CA 1
ATOM 1129 C C . GLY B 1 14 ? 4.41 3.4 -2.932 1 97.75 14 GLY B C 1
ATOM 1130 O O . GLY B 1 14 ? 3.873 4.078 -2.053 1 97.75 14 GLY B O 1
ATOM 1131 N N . VAL B 1 15 ? 4.43 2.08 -3 1 98.75 15 VAL B N 1
ATOM 1132 C CA . VAL B 1 15 ? 3.941 1.275 -1.886 1 98.75 15 VAL B CA 1
ATOM 1133 C C . VAL B 1 15 ? 5.035 0.314 -1.424 1 98.75 15 VAL B C 1
ATOM 1135 O O . VAL B 1 15 ? 5.746 -0.265 -2.246 1 98.75 15 VAL B O 1
ATOM 1138 N N . PHE B 1 16 ? 5.141 0.222 -0.134 1 98.81 16 PHE B N 1
ATOM 1139 C CA . PHE B 1 16 ? 6.172 -0.631 0.445 1 98.81 16 PHE B CA 1
ATOM 1140 C C . PHE B 1 16 ? 5.598 -1.99 0.829 1 98.81 16 PHE B C 1
ATOM 1142 O O . PHE B 1 16 ? 4.43 -2.09 1.218 1 98.81 16 PHE B O 1
ATOM 1149 N N . VAL B 1 17 ? 6.426 -2.994 0.746 1 98.88 17 VAL B N 1
ATOM 1150 C CA . VAL B 1 17 ? 6.18 -4.301 1.344 1 98.88 17 VAL B CA 1
ATOM 1151 C C . VAL B 1 17 ? 7.367 -4.703 2.217 1 98.88 17 VAL B C 1
ATOM 1153 O O . VAL B 1 17 ? 8.5 -4.812 1.731 1 98.88 17 VAL B O 1
ATOM 1156 N N . PRO B 1 18 ? 7.086 -4.844 3.529 1 98.88 18 PRO B N 1
ATOM 1157 C CA . PRO B 1 18 ? 8.188 -5.328 4.367 1 98.88 18 PRO B CA 1
ATOM 1158 C C . PRO B 1 18 ? 8.578 -6.773 4.055 1 98.88 18 PRO B C 1
ATOM 1160 O O . PRO B 1 18 ? 7.711 -7.645 3.975 1 98.88 18 PRO B O 1
ATOM 1163 N N . VAL B 1 19 ? 9.859 -6.996 3.875 1 98.69 19 VAL B N 1
ATOM 1164 C CA . VAL B 1 19 ? 10.352 -8.336 3.58 1 98.69 19 VAL B CA 1
ATOM 1165 C C . VAL B 1 19 ? 11.562 -8.641 4.453 1 98.69 19 VAL B C 1
ATOM 1167 O O . VAL B 1 19 ? 12.219 -7.73 4.961 1 98.69 19 VAL B O 1
ATOM 1170 N N . ARG B 1 20 ? 11.852 -9.914 4.621 1 97.69 20 ARG B N 1
ATOM 1171 C CA . ARG B 1 20 ? 12.93 -10.328 5.52 1 97.69 20 ARG B CA 1
ATOM 1172 C C . ARG B 1 20 ? 14.258 -10.406 4.777 1 97.69 20 ARG B C 1
ATOM 1174 O O . ARG B 1 20 ? 15.305 -10.055 5.332 1 97.69 20 ARG B O 1
ATOM 1181 N N . ASP B 1 21 ? 14.258 -10.922 3.572 1 97.5 21 ASP B N 1
ATOM 1182 C CA . ASP B 1 21 ? 15.422 -11.109 2.711 1 97.5 21 ASP B CA 1
ATOM 1183 C C . ASP B 1 21 ? 15.164 -10.57 1.308 1 97.5 21 ASP B C 1
ATOM 1185 O O . ASP B 1 21 ? 14.305 -11.078 0.587 1 97.5 21 ASP B O 1
ATOM 1189 N N . LEU B 1 22 ? 15.953 -9.57 0.982 1 97.88 22 LEU B N 1
ATOM 1190 C CA . LEU B 1 22 ? 15.664 -8.828 -0.237 1 97.88 22 LEU B CA 1
ATOM 1191 C C . LEU B 1 22 ? 15.844 -9.703 -1.469 1 97.88 22 LEU B C 1
ATOM 1193 O O . LEU B 1 22 ? 15.039 -9.641 -2.404 1 97.88 22 LEU B O 1
ATOM 1197 N N . GLU B 1 23 ? 16.844 -10.508 -1.539 1 97.06 23 GLU B N 1
ATOM 1198 C CA . GLU B 1 23 ? 17.125 -11.352 -2.697 1 97.06 23 GLU B CA 1
ATOM 1199 C C . GLU B 1 23 ? 16.016 -12.391 -2.893 1 97.06 23 GLU B C 1
ATOM 1201 O O . GLU B 1 23 ? 15.531 -12.586 -4.008 1 97.06 23 GLU B O 1
ATOM 1206 N N . LYS B 1 24 ? 15.656 -13.047 -1.834 1 98.06 24 LYS B N 1
ATOM 1207 C CA . LYS B 1 24 ? 14.578 -14.023 -1.906 1 98.06 24 LYS B CA 1
ATOM 1208 C C . LYS B 1 24 ? 13.258 -13.375 -2.318 1 98.06 24 LYS B C 1
ATOM 1210 O O . LYS B 1 24 ? 12.516 -13.922 -3.133 1 98.06 24 LYS B O 1
ATOM 1215 N N . ALA B 1 25 ? 13.031 -12.203 -1.753 1 98.44 25 ALA B N 1
ATOM 1216 C CA . ALA B 1 25 ? 11.805 -11.484 -2.062 1 98.44 25 ALA B CA 1
ATOM 1217 C C . ALA B 1 25 ? 11.773 -11.055 -3.527 1 98.44 25 ALA B C 1
ATOM 1219 O O . ALA B 1 25 ? 10.75 -11.203 -4.203 1 98.44 25 ALA B O 1
ATOM 1220 N N . ARG B 1 26 ? 12.859 -10.484 -3.939 1 97.88 26 ARG B N 1
ATOM 1221 C CA . ARG B 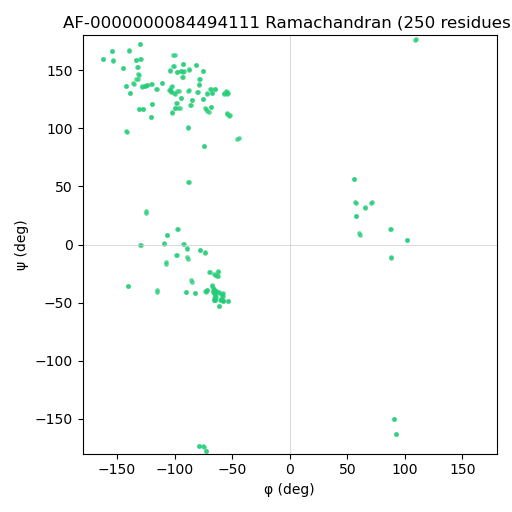1 26 ? 12.961 -10.078 -5.336 1 97.88 26 ARG B CA 1
ATOM 1222 C C . ARG B 1 26 ? 12.656 -11.242 -6.27 1 97.88 26 ARG B C 1
ATOM 1224 O O . ARG B 1 26 ? 11.859 -11.109 -7.203 1 97.88 26 ARG B O 1
ATOM 1231 N N . GLU B 1 27 ? 13.234 -12.359 -6.059 1 97.56 27 GLU B N 1
ATOM 1232 C CA . GLU B 1 27 ? 13.016 -13.539 -6.891 1 97.56 27 GLU B CA 1
ATOM 1233 C C . GLU B 1 27 ? 11.555 -13.969 -6.859 1 97.56 27 GLU B C 1
ATOM 1235 O O . GLU B 1 27 ? 10.961 -14.242 -7.906 1 97.56 27 GLU B O 1
ATOM 1240 N N . TRP B 1 28 ? 11.031 -14.031 -5.703 1 98.19 28 TRP B N 1
ATOM 1241 C CA . TRP B 1 28 ? 9.656 -14.469 -5.527 1 98.19 28 TRP B CA 1
ATOM 1242 C C . TRP B 1 28 ? 8.688 -13.539 -6.246 1 98.19 28 TRP B C 1
ATOM 1244 O O . TRP B 1 28 ? 7.848 -13.984 -7.031 1 98.19 28 TRP B O 1
ATOM 1254 N N . TYR B 1 29 ? 8.758 -12.258 -5.992 1 98.38 29 TYR B N 1
ATOM 1255 C CA . TYR B 1 29 ? 7.84 -11.289 -6.57 1 98.38 29 TYR B CA 1
ATOM 1256 C C . TYR B 1 29 ? 8.023 -11.195 -8.078 1 98.38 29 TYR B C 1
ATOM 1258 O O . TYR B 1 29 ? 7.059 -10.977 -8.82 1 98.38 29 TYR B O 1
ATOM 1266 N N . SER B 1 30 ? 9.289 -11.266 -8.523 1 97.19 30 SER B N 1
ATOM 1267 C CA . SER B 1 30 ? 9.531 -11.258 -9.961 1 97.19 30 SER B CA 1
ATOM 1268 C C . SER B 1 30 ? 8.805 -12.406 -10.648 1 97.19 30 SER B C 1
ATOM 1270 O O . SER B 1 30 ? 8.234 -12.234 -11.727 1 97.19 30 SER B O 1
ATOM 1272 N N . LYS B 1 31 ? 8.852 -13.523 -10.031 1 96.94 31 LYS B N 1
ATOM 1273 C CA . LYS B 1 31 ? 8.156 -14.688 -10.57 1 96.94 31 LYS B CA 1
ATOM 1274 C C . LYS B 1 31 ? 6.645 -14.484 -10.562 1 96.94 31 LYS B C 1
ATOM 1276 O O . LYS B 1 31 ? 5.977 -14.703 -11.57 1 96.94 31 LYS B O 1
ATOM 1281 N N . ILE B 1 32 ? 6.113 -14.023 -9.508 1 97.88 32 ILE B N 1
ATOM 1282 C CA . ILE B 1 32 ? 4.672 -13.945 -9.297 1 97.88 32 ILE B CA 1
ATOM 1283 C C . ILE B 1 32 ? 4.086 -12.844 -10.18 1 97.88 32 ILE B C 1
ATOM 1285 O O . ILE B 1 32 ? 3.01 -13.008 -10.758 1 97.88 32 ILE B O 1
ATOM 1289 N N . LEU B 1 33 ? 4.789 -11.734 -10.312 1 97.69 33 LEU B N 1
ATOM 1290 C CA . LEU B 1 33 ? 4.25 -10.586 -11.023 1 97.69 33 LEU B CA 1
ATOM 1291 C C . LEU B 1 33 ? 4.773 -10.539 -12.461 1 97.69 33 LEU B C 1
ATOM 1293 O O . LEU B 1 33 ? 4.359 -9.695 -13.25 1 97.69 33 LEU B O 1
ATOM 1297 N N . GLY B 1 34 ? 5.723 -11.391 -12.75 1 96.19 34 GLY B N 1
ATOM 1298 C CA . GLY B 1 34 ? 6.273 -11.445 -14.094 1 96.19 34 GLY B CA 1
ATOM 1299 C C . GLY B 1 34 ? 7.125 -10.234 -14.445 1 96.19 34 GLY B C 1
ATOM 1300 O O . GLY B 1 34 ? 7.035 -9.703 -15.555 1 96.19 34 GLY B O 1
ATOM 1301 N N . VAL B 1 35 ? 7.812 -9.773 -13.484 1 94.62 35 VAL B N 1
ATOM 1302 C CA . VAL B 1 35 ? 8.656 -8.617 -13.75 1 94.62 35 VAL B CA 1
ATOM 1303 C C . VAL B 1 35 ? 10.117 -9.055 -13.867 1 94.62 35 VAL B C 1
ATOM 1305 O O . VAL B 1 35 ? 10.508 -10.07 -13.297 1 94.62 35 VAL B O 1
ATOM 1308 N N . LYS B 1 36 ? 10.82 -8.273 -14.695 1 92.44 36 LYS B N 1
ATOM 1309 C CA . LYS B 1 36 ? 12.25 -8.492 -14.867 1 92.44 36 LYS B CA 1
ATOM 1310 C C . LYS B 1 36 ? 13.039 -7.215 -14.594 1 92.44 36 LYS B C 1
ATOM 1312 O O . LYS B 1 36 ? 12.625 -6.125 -14.984 1 92.44 36 LYS B O 1
ATOM 1317 N N . GLY B 1 37 ? 14.062 -7.414 -13.898 1 94.38 37 GLY B N 1
ATOM 1318 C CA . GLY B 1 37 ? 14.914 -6.273 -13.594 1 94.38 37 GLY B CA 1
ATOM 1319 C C . GLY B 1 37 ? 14.531 -5.566 -12.305 1 94.38 37 GLY B C 1
ATOM 1320 O O . GLY B 1 37 ? 14.133 -6.211 -11.336 1 94.38 37 GLY B O 1
ATOM 1321 N N . GLY B 1 38 ? 14.805 -4.234 -12.281 1 95.31 38 GLY B N 1
ATOM 1322 C CA . GLY B 1 38 ? 14.648 -3.428 -11.078 1 95.31 38 GLY B CA 1
ATOM 1323 C C . GLY B 1 38 ? 15.969 -2.996 -10.477 1 95.31 38 GLY B C 1
ATOM 1324 O O . GLY B 1 38 ? 17.031 -3.285 -11.023 1 95.31 38 GLY B O 1
ATOM 1325 N N . GLU B 1 39 ? 15.812 -2.213 -9.445 1 95.69 39 GLU B N 1
ATOM 1326 C CA . GLU B 1 39 ? 17 -1.62 -8.844 1 95.69 39 GLU B CA 1
ATOM 1327 C C . GLU B 1 39 ? 17 -1.782 -7.324 1 95.69 39 GLU B C 1
ATOM 1329 O O . GLU B 1 39 ? 15.938 -1.736 -6.695 1 95.69 39 GLU B O 1
ATOM 1334 N N . ILE B 1 40 ? 18.172 -2.016 -6.855 1 95.88 40 ILE B N 1
ATOM 1335 C CA . ILE B 1 40 ? 18.375 -2.037 -5.41 1 95.88 40 ILE B CA 1
ATOM 1336 C C . ILE B 1 40 ? 18.969 -0.709 -4.953 1 95.88 40 ILE B C 1
ATOM 1338 O O . ILE B 1 40 ? 19.922 -0.203 -5.566 1 95.88 40 ILE B O 1
ATOM 1342 N N . TYR B 1 41 ? 18.328 -0.173 -3.953 1 95.06 41 TYR B N 1
ATOM 1343 C CA . TYR B 1 41 ? 18.828 1.083 -3.398 1 95.06 41 TYR B CA 1
ATOM 1344 C C . TYR B 1 41 ? 19.203 0.922 -1.929 1 95.06 41 TYR B C 1
ATOM 1346 O O . TYR B 1 41 ? 18.5 0.234 -1.179 1 95.06 41 TYR B O 1
ATOM 1354 N N . PHE B 1 42 ? 20.312 1.496 -1.505 1 95.56 42 PHE B N 1
ATOM 1355 C CA . PHE B 1 42 ? 20.75 1.645 -0.12 1 95.56 42 PHE B CA 1
ATOM 1356 C C . PHE B 1 42 ? 20.938 0.282 0.539 1 95.56 42 PHE B C 1
ATOM 1358 O O . PHE B 1 42 ? 20.938 0.177 1.767 1 95.56 42 PHE B O 1
ATOM 1365 N N . GLY B 1 43 ? 20.859 -0.743 -0.244 1 96 43 GLY B N 1
ATOM 1366 C CA . GLY B 1 43 ? 21.125 -2.088 0.24 1 96 43 GLY B CA 1
ATOM 1367 C C . GLY B 1 43 ? 19.906 -2.766 0.821 1 96 43 GLY B C 1
ATOM 1368 O O . GLY B 1 43 ? 19.922 -3.965 1.103 1 96 43 GLY B O 1
ATOM 1369 N N . HIS B 1 44 ? 18.797 -1.971 1.021 1 97.88 44 HIS B N 1
ATOM 1370 C CA . HIS B 1 44 ? 17.672 -2.605 1.694 1 97.88 44 HIS B CA 1
ATOM 1371 C C . HIS B 1 44 ? 16.375 -2.379 0.928 1 97.88 44 HIS B C 1
ATOM 1373 O O . HIS B 1 44 ? 15.312 -2.852 1.343 1 97.88 44 HIS B O 1
ATOM 1379 N N . LEU B 1 45 ? 16.422 -1.653 -0.21 1 98.19 45 LEU B N 1
ATOM 1380 C CA . LEU B 1 45 ? 15.25 -1.396 -1.038 1 98.19 45 LEU B CA 1
ATOM 1381 C C . LEU B 1 45 ? 15.406 -2.043 -2.412 1 98.19 45 LEU B C 1
ATOM 1383 O O . LEU B 1 45 ? 16.469 -1.968 -3.021 1 98.19 45 LEU B O 1
ATOM 1387 N N . TYR B 1 46 ? 14.383 -2.688 -2.828 1 98.44 46 TYR B N 1
ATOM 1388 C CA . TYR B 1 46 ? 14.234 -3.109 -4.215 1 98.44 46 TYR B CA 1
ATOM 1389 C C . TYR B 1 46 ? 12.992 -2.496 -4.844 1 98.44 46 TYR B C 1
ATOM 1391 O O . TYR B 1 46 ? 11.883 -2.637 -4.312 1 98.44 46 TYR B O 1
ATOM 1399 N N . THR B 1 47 ? 13.148 -1.749 -5.902 1 98 47 THR B N 1
ATOM 1400 C CA . THR B 1 47 ? 12.023 -1.195 -6.641 1 98 47 THR B CA 1
ATOM 1401 C C . THR B 1 47 ? 11.727 -2.027 -7.887 1 98 47 THR B C 1
ATOM 1403 O O . THR B 1 47 ? 12.57 -2.123 -8.789 1 98 47 THR B O 1
ATOM 1406 N N . ALA B 1 48 ? 10.562 -2.605 -7.945 1 97.44 48 ALA B N 1
ATOM 1407 C CA . ALA B 1 48 ? 10.164 -3.449 -9.07 1 97.44 48 ALA B CA 1
ATOM 1408 C C . ALA B 1 48 ? 9.75 -2.604 -10.273 1 97.44 48 ALA B C 1
ATOM 1410 O O . ALA B 1 48 ? 9.164 -1.53 -10.109 1 97.44 48 ALA B O 1
ATOM 1411 N N . PRO B 1 49 ? 10.086 -3.035 -11.508 1 95.75 49 PRO B N 1
ATOM 1412 C CA . PRO B 1 49 ? 9.656 -2.312 -12.711 1 95.75 49 PRO B CA 1
ATOM 1413 C C . PRO B 1 49 ? 8.18 -2.52 -13.023 1 95.75 49 PRO B C 1
ATOM 1415 O O . PRO B 1 49 ? 7.836 -3.324 -13.898 1 95.75 49 PRO B O 1
ATOM 1418 N N . MET B 1 50 ? 7.352 -1.75 -12.406 1 96.88 50 MET B N 1
ATOM 1419 C CA . MET B 1 50 ? 5.898 -1.878 -12.508 1 96.88 50 MET B CA 1
ATOM 1420 C C . MET B 1 50 ? 5.352 -0.985 -13.617 1 96.88 50 MET B C 1
ATOM 1422 O O . MET B 1 50 ? 5.965 0.022 -13.969 1 96.88 50 MET B O 1
ATOM 1426 N N . GLU B 1 51 ? 4.238 -1.408 -14.078 1 96.31 51 GLU B N 1
ATOM 1427 C CA . GLU B 1 51 ? 3.4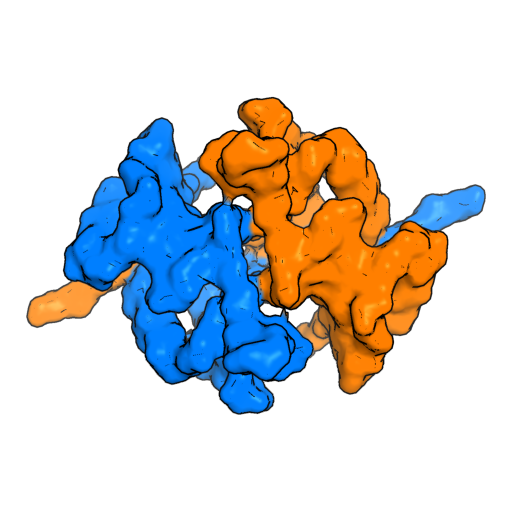51 -0.504 -14.914 1 96.31 51 GLU B CA 1
ATOM 1428 C C . GLU B 1 51 ? 2.639 0.466 -14.062 1 96.31 51 GLU B C 1
ATOM 1430 O O . GLU B 1 51 ? 2.377 0.201 -12.891 1 96.31 51 GLU B O 1
ATOM 1435 N N . GLY B 1 52 ? 2.316 1.635 -14.672 1 95.5 52 GLY B N 1
ATOM 1436 C CA . GLY B 1 52 ? 1.54 2.625 -13.945 1 95.5 52 GLY B CA 1
ATOM 1437 C C . GLY B 1 52 ? 2.4 3.637 -13.211 1 95.5 52 GLY B C 1
ATOM 1438 O O . GLY B 1 52 ? 3.598 3.754 -13.484 1 95.5 52 GLY B O 1
ATOM 1439 N N . THR B 1 53 ? 1.794 4.344 -12.258 1 95.69 53 THR B N 1
ATOM 1440 C CA . THR B 1 53 ? 2.494 5.484 -11.68 1 95.69 53 THR B CA 1
ATOM 1441 C C . THR B 1 53 ? 2.967 5.16 -10.258 1 95.69 53 THR B C 1
ATOM 1443 O O . THR B 1 53 ? 3.783 5.887 -9.695 1 95.69 53 THR B O 1
ATOM 1446 N N . ALA B 1 54 ? 2.434 4.148 -9.672 1 96.75 54 ALA B N 1
ATOM 1447 C CA . ALA B 1 54 ? 2.869 3.764 -8.336 1 96.75 54 ALA B CA 1
ATOM 1448 C C . ALA B 1 54 ? 3.918 2.658 -8.391 1 96.75 54 ALA B C 1
ATOM 1450 O O . ALA B 1 54 ? 3.73 1.65 -9.078 1 96.75 54 ALA B O 1
ATOM 1451 N N . SER B 1 55 ? 4.98 2.846 -7.668 1 96.88 55 SER B N 1
ATOM 1452 C CA . SER B 1 55 ? 6.031 1.836 -7.605 1 96.88 55 SER B CA 1
ATOM 1453 C C . SER B 1 55 ? 5.75 0.81 -6.512 1 96.88 55 SER B C 1
ATOM 1455 O O . SER B 1 55 ? 5.051 1.105 -5.543 1 96.88 55 SER B O 1
ATOM 1457 N N . LEU B 1 56 ? 6.219 -0.373 -6.742 1 98.56 56 LEU B N 1
ATOM 1458 C CA . LEU B 1 56 ? 6.305 -1.388 -5.699 1 98.56 56 LEU B CA 1
ATOM 1459 C C . LEU B 1 56 ? 7.711 -1.447 -5.113 1 98.56 56 LEU B C 1
ATOM 1461 O O . LEU B 1 56 ? 8.68 -1.697 -5.832 1 98.56 56 LEU B O 1
ATOM 1465 N N . ILE B 1 57 ? 7.82 -1.25 -3.854 1 98.69 57 ILE B N 1
ATOM 1466 C CA . ILE B 1 57 ? 9.109 -1.185 -3.176 1 98.69 57 ILE B CA 1
ATOM 1467 C C . ILE B 1 57 ? 9.188 -2.268 -2.102 1 98.69 57 ILE B C 1
ATOM 1469 O O . ILE B 1 57 ? 8.445 -2.225 -1.116 1 98.69 57 ILE B O 1
ATOM 1473 N N . LEU B 1 58 ? 9.992 -3.246 -2.348 1 98.81 58 LEU B N 1
ATOM 1474 C CA . LEU B 1 58 ? 10.328 -4.203 -1.297 1 98.81 58 LEU B CA 1
ATOM 1475 C C . LEU B 1 58 ? 11.391 -3.639 -0.366 1 98.81 58 LEU B C 1
ATOM 1477 O O . LEU B 1 58 ? 12.398 -3.096 -0.827 1 98.81 58 LEU B O 1
ATOM 1481 N N . ASP B 1 59 ? 11.133 -3.746 0.947 1 98.75 59 ASP B N 1
ATOM 1482 C CA . ASP B 1 59 ? 12.023 -3.109 1.917 1 98.75 59 ASP B CA 1
ATOM 1483 C C . ASP B 1 59 ? 12.266 -4.02 3.117 1 98.75 59 ASP B C 1
ATOM 1485 O O . ASP B 1 59 ? 11.32 -4.543 3.711 1 98.75 59 ASP B O 1
ATOM 1489 N N . THR B 1 60 ? 13.523 -4.223 3.502 1 98.38 60 THR B N 1
ATOM 1490 C CA . THR B 1 60 ? 13.805 -5.012 4.695 1 98.38 60 THR B CA 1
ATOM 1491 C C . THR B 1 60 ? 13.562 -4.188 5.957 1 98.38 60 THR B C 1
ATOM 1493 O O . THR B 1 60 ? 13.664 -4.707 7.07 1 98.38 60 THR B O 1
ATOM 1496 N N . MET B 1 61 ? 13.25 -2.961 5.863 1 98.06 61 MET B N 1
ATOM 1497 C CA . MET B 1 61 ? 12.766 -2.068 6.914 1 98.06 61 MET B CA 1
ATOM 1498 C C . MET B 1 61 ? 13.742 -2.027 8.086 1 98.06 61 MET B C 1
ATOM 1500 O O . MET B 1 61 ? 13.344 -2.199 9.242 1 98.06 61 MET B O 1
ATOM 1504 N N . PRO B 1 62 ? 15.016 -1.672 7.812 1 96.94 62 PRO B N 1
ATOM 1505 C CA . PRO B 1 62 ? 16 -1.756 8.898 1 96.94 62 PRO B CA 1
ATOM 1506 C C . PRO B 1 62 ? 15.68 -0.819 10.055 1 96.94 62 PRO B C 1
ATOM 1508 O O . PRO B 1 62 ? 16.016 -1.113 11.203 1 96.94 62 PRO B O 1
ATOM 1511 N N . LYS B 1 63 ? 14.984 0.304 9.859 1 95.5 63 LYS B N 1
ATOM 1512 C CA . LYS B 1 63 ? 14.703 1.28 10.906 1 95.5 63 LYS B CA 1
ATOM 1513 C C . LYS B 1 63 ? 13.398 0.946 11.625 1 95.5 63 LYS B C 1
ATOM 1515 O O . LYS B 1 63 ? 13.031 1.616 12.594 1 95.5 63 LYS B O 1
ATOM 1520 N N . TRP B 1 64 ? 12.727 -0.1 11.156 1 97.06 64 TRP B N 1
ATOM 1521 C CA . TRP B 1 64 ? 11.383 -0.359 11.672 1 97.06 64 TRP B CA 1
ATOM 1522 C C . TRP B 1 64 ? 11.281 -1.777 12.219 1 97.06 64 TRP B C 1
ATOM 1524 O O . TRP B 1 64 ? 10.203 -2.381 12.195 1 97.06 64 TRP B O 1
ATOM 1534 N N . ARG B 1 65 ? 12.359 -2.279 12.641 1 95.69 65 ARG B N 1
ATOM 1535 C CA . ARG B 1 65 ? 12.375 -3.598 13.273 1 95.69 65 ARG B CA 1
ATOM 1536 C C . ARG B 1 65 ? 12.203 -3.486 14.781 1 95.69 65 ARG B C 1
ATOM 1538 O O . ARG B 1 65 ? 12.617 -2.494 15.391 1 95.69 65 ARG B O 1
ATOM 1545 N N . ASN B 1 66 ? 11.594 -4.504 15.312 1 93.25 66 ASN B N 1
ATOM 1546 C CA . ASN B 1 66 ? 11.445 -4.484 16.766 1 93.25 66 ASN B CA 1
ATOM 1547 C C . ASN B 1 66 ? 12.734 -4.902 17.469 1 93.25 66 ASN B C 1
ATOM 1549 O O . ASN B 1 66 ? 13.766 -5.082 16.828 1 93.25 66 ASN B O 1
ATOM 1553 N N . GLU B 1 67 ? 12.633 -5.047 18.781 1 93.12 67 GLU B N 1
ATOM 1554 C CA . GLU B 1 67 ? 13.82 -5.301 19.609 1 93.12 67 GLU B CA 1
ATOM 1555 C C . GLU B 1 67 ? 14.438 -6.656 19.281 1 93.12 67 GLU B C 1
ATOM 1557 O O . GLU B 1 67 ? 15.648 -6.84 19.406 1 93.12 67 GLU B O 1
ATOM 1562 N N . ASP B 1 68 ? 13.625 -7.562 18.781 1 94.12 68 ASP B N 1
ATOM 1563 C CA . ASP B 1 68 ? 14.102 -8.906 18.453 1 94.12 68 ASP B CA 1
ATOM 1564 C C . ASP B 1 68 ? 14.547 -8.984 16.984 1 94.12 68 ASP B C 1
ATOM 1566 O O . ASP B 1 68 ? 14.898 -10.062 16.5 1 94.12 68 ASP B O 1
ATOM 1570 N N . GLY B 1 69 ? 14.438 -7.855 16.297 1 92.38 69 GLY B N 1
ATOM 1571 C CA . GLY B 1 69 ? 14.883 -7.797 14.914 1 92.38 69 GLY B CA 1
ATOM 1572 C C . GLY B 1 69 ? 13.812 -8.211 13.922 1 92.38 69 GLY B C 1
ATOM 1573 O O . GLY B 1 69 ? 14.086 -8.367 12.734 1 92.38 69 GLY B O 1
ATOM 1574 N N . HIS B 1 70 ? 12.602 -8.297 14.391 1 94.44 70 HIS B N 1
ATOM 1575 C CA . HIS B 1 70 ? 11.508 -8.742 13.531 1 94.44 70 HIS B CA 1
ATOM 1576 C C . HIS B 1 70 ? 10.805 -7.555 12.883 1 94.44 70 HIS B C 1
ATOM 1578 O O . HIS B 1 70 ? 10.68 -6.492 13.5 1 94.44 70 HIS B O 1
ATOM 1584 N N . VAL B 1 71 ? 10.383 -7.762 11.641 1 95.69 71 VAL B N 1
ATOM 1585 C CA . VAL B 1 71 ? 9.633 -6.738 10.922 1 95.69 71 VAL B CA 1
ATOM 1586 C C . VAL B 1 71 ? 8.156 -7.105 10.898 1 95.69 71 VAL B C 1
ATOM 1588 O O . VAL B 1 71 ? 7.797 -8.273 10.727 1 95.69 71 VAL B O 1
ATOM 1591 N N . SER B 1 72 ? 7.348 -6.113 11.156 1 97.62 72 SER B N 1
ATOM 1592 C CA . SER B 1 72 ? 5.902 -6.324 11.109 1 97.62 72 SER B CA 1
ATOM 1593 C C . SER B 1 72 ? 5.414 -6.5 9.672 1 97.62 72 SER B C 1
ATOM 1595 O O . SER B 1 72 ? 5.793 -5.73 8.781 1 97.62 72 SER B O 1
ATOM 1597 N N . THR B 1 73 ? 4.633 -7.555 9.508 1 98.12 73 THR B N 1
ATOM 1598 C CA . THR B 1 73 ? 4.035 -7.789 8.203 1 98.12 73 THR B CA 1
ATOM 1599 C C . THR B 1 73 ? 2.578 -7.336 8.18 1 98.12 73 THR B C 1
ATOM 1601 O O . THR B 1 73 ? 2 -7.039 9.227 1 98.12 73 THR B O 1
ATOM 1604 N N . TYR B 1 74 ? 2.027 -7.164 6.996 1 98.5 74 TYR B N 1
ATOM 1605 C CA . TYR B 1 74 ? 0.643 -6.73 6.848 1 98.5 74 TYR B CA 1
ATOM 1606 C C . TYR B 1 74 ? -0.322 -7.871 7.16 1 98.5 74 TYR B C 1
ATOM 1608 O O . TYR B 1 74 ? -0.272 -8.93 6.527 1 98.5 74 TYR B O 1
ATOM 1616 N N . GLN B 1 75 ? -1.224 -7.57 8.109 1 98 75 GLN B N 1
ATOM 1617 C CA . GLN B 1 75 ? -2.139 -8.602 8.586 1 98 75 GLN B CA 1
ATOM 1618 C C . GLN B 1 75 ? -3.551 -8.375 8.055 1 98 75 GLN B C 1
ATOM 1620 O O . GLN B 1 75 ? -4.512 -8.969 8.555 1 98 75 GLN B O 1
ATOM 1625 N N . VAL B 1 76 ? -3.678 -7.469 7.18 1 98.5 76 VAL B N 1
ATOM 1626 C CA . VAL B 1 76 ? -4.855 -7.238 6.348 1 98.5 76 VAL B CA 1
ATOM 1627 C C . VAL B 1 76 ? -4.43 -7.078 4.891 1 98.5 76 VAL B C 1
ATOM 1629 O O . VAL B 1 76 ? -3.279 -6.734 4.605 1 98.5 76 VAL B O 1
ATOM 1632 N N . PRO B 1 77 ? -5.367 -7.422 3.941 1 98.56 77 PRO B N 1
ATOM 1633 C CA . PRO B 1 77 ? -4.965 -7.176 2.555 1 98.56 77 PRO B CA 1
ATOM 1634 C C . PRO B 1 77 ? -4.523 -5.734 2.316 1 98.56 77 PRO B C 1
ATOM 1636 O O . PRO B 1 77 ? -5.258 -4.797 2.645 1 98.56 77 PRO B O 1
ATOM 1639 N N . SER B 1 78 ? -3.389 -5.586 1.715 1 98.75 78 SER B N 1
ATOM 1640 C CA . SER B 1 78 ? -2.785 -4.258 1.694 1 98.75 78 SER B CA 1
ATOM 1641 C C . SER B 1 78 ? -2.709 -3.707 0.274 1 98.75 78 SER B C 1
ATOM 1643 O O . SER B 1 78 ? -2.846 -2.5 0.063 1 98.75 78 SER B O 1
ATOM 1645 N N . ILE B 1 79 ? -2.404 -4.5 -0.688 1 98.81 79 ILE B N 1
ATOM 1646 C CA . ILE B 1 79 ? -2.209 -4.098 -2.076 1 98.81 79 ILE B CA 1
ATOM 1647 C C . ILE B 1 79 ? -3.061 -4.973 -2.992 1 98.81 79 ILE B C 1
ATOM 1649 O O . ILE B 1 79 ? -3.102 -6.195 -2.83 1 98.81 79 ILE B O 1
ATOM 1653 N N . GLN B 1 80 ? -3.639 -4.324 -3.857 1 98 80 GLN B N 1
ATOM 1654 C CA . GLN B 1 80 ? -4.406 -5.004 -4.898 1 98 80 GLN B CA 1
ATOM 1655 C C . GLN B 1 80 ? -3.627 -5.055 -6.211 1 98 80 GLN B C 1
ATOM 1657 O O . GLN B 1 80 ? -3.387 -4.02 -6.836 1 98 80 GLN B O 1
ATOM 1662 N N . PHE B 1 81 ? -3.25 -6.262 -6.617 1 98.56 81 PHE B N 1
ATOM 1663 C CA . PHE B 1 81 ? -2.727 -6.469 -7.965 1 98.56 81 PHE B CA 1
ATOM 1664 C C . PHE B 1 81 ? -3.836 -6.906 -8.914 1 98.56 81 PHE B C 1
ATOM 1666 O O . PHE B 1 81 ? -4.762 -7.617 -8.508 1 98.56 81 PHE B O 1
ATOM 1673 N N . LEU B 1 82 ? -3.686 -6.535 -10.164 1 98.19 82 LEU B N 1
ATOM 1674 C CA . LEU B 1 82 ? -4.77 -6.75 -11.117 1 98.19 82 LEU B CA 1
ATOM 1675 C C . LEU B 1 82 ? -4.5 -7.977 -11.977 1 98.19 82 LEU B C 1
ATOM 1677 O O . LEU B 1 82 ? -3.346 -8.375 -12.148 1 98.19 82 LEU B O 1
ATOM 1681 N N . THR B 1 83 ? -5.543 -8.57 -12.445 1 98.38 83 THR B N 1
ATOM 1682 C CA . THR B 1 83 ? -5.48 -9.656 -13.422 1 98.38 83 THR B CA 1
ATOM 1683 C C . THR B 1 83 ? -6.652 -9.578 -14.391 1 98.38 83 THR B C 1
ATOM 1685 O O . THR B 1 83 ? -7.715 -9.055 -14.055 1 98.38 83 THR B O 1
ATOM 1688 N N . ASN B 1 84 ? -6.441 -10.094 -15.656 1 96.75 84 ASN B N 1
ATOM 1689 C CA . ASN B 1 84 ? -7.535 -10.234 -16.609 1 96.75 84 ASN B CA 1
ATOM 1690 C C . ASN B 1 84 ? -8.234 -11.586 -16.469 1 96.75 84 ASN B C 1
ATOM 1692 O O . ASN B 1 84 ? -9.312 -11.789 -17.016 1 96.75 84 ASN B O 1
ATOM 1696 N N . ASP B 1 85 ? -7.652 -12.484 -15.719 1 97.69 85 ASP B N 1
ATOM 1697 C CA . ASP B 1 85 ? -8.188 -13.836 -15.555 1 97.69 85 ASP B CA 1
ATOM 1698 C C . ASP B 1 85 ? -8 -14.32 -14.117 1 97.69 85 ASP B C 1
ATOM 1700 O O . ASP B 1 85 ? -6.969 -14.906 -13.781 1 97.69 85 ASP B O 1
ATOM 1704 N N . ILE B 1 86 ? -9.062 -14.172 -13.344 1 98.44 86 ILE B N 1
ATOM 1705 C CA . ILE B 1 86 ? -9.008 -14.43 -11.906 1 98.44 86 ILE B CA 1
ATOM 1706 C C . ILE B 1 86 ? -8.797 -15.922 -11.656 1 98.44 86 ILE B C 1
ATOM 1708 O O . ILE B 1 86 ? -8.086 -16.312 -10.727 1 98.44 86 ILE B O 1
ATOM 1712 N N . HIS B 1 87 ? -9.367 -16.781 -12.477 1 98.62 87 HIS B N 1
ATOM 1713 C CA . HIS B 1 87 ? -9.242 -18.219 -12.289 1 98.62 87 HIS B CA 1
ATOM 1714 C C . HIS B 1 87 ? -7.84 -18.703 -12.641 1 98.62 87 HIS B C 1
ATOM 1716 O O . HIS B 1 87 ? -7.258 -19.516 -11.906 1 98.62 87 HIS B O 1
ATOM 1722 N N . ALA B 1 88 ? -7.289 -18.203 -13.672 1 98.56 88 ALA B N 1
ATOM 1723 C CA . ALA B 1 88 ? -5.922 -18.547 -14.047 1 98.56 88 ALA B CA 1
ATOM 1724 C C . ALA B 1 88 ? -4.926 -18.078 -12.992 1 98.56 88 ALA B C 1
ATOM 1726 O O . ALA B 1 88 ? -3.945 -18.766 -12.695 1 98.56 88 ALA B O 1
ATOM 1727 N N . SER B 1 89 ? -5.211 -16.906 -12.5 1 98.75 89 SER B N 1
ATOM 1728 C CA . SER B 1 89 ? -4.328 -16.344 -11.477 1 98.75 89 SER B CA 1
ATOM 1729 C C . SER B 1 89 ? -4.359 -17.203 -10.211 1 98.75 89 SER B C 1
ATOM 1731 O O . SER B 1 89 ? -3.318 -17.469 -9.609 1 98.75 89 SER B O 1
ATOM 1733 N N . TYR B 1 90 ? -5.523 -17.562 -9.836 1 98.75 90 TYR B N 1
ATOM 1734 C CA . TYR B 1 90 ? -5.684 -18.422 -8.664 1 98.75 90 TYR B CA 1
ATOM 1735 C C . TYR B 1 90 ? -4.93 -19.734 -8.844 1 98.75 90 TYR B C 1
ATOM 1737 O O . TYR B 1 90 ? -4.172 -20.141 -7.965 1 98.75 90 TYR B O 1
ATOM 1745 N N . GLN B 1 91 ? -5.078 -20.391 -9.953 1 98.62 91 GLN B N 1
ATOM 1746 C CA . GLN B 1 91 ? -4.418 -21.656 -10.25 1 98.62 91 GLN B CA 1
ATOM 1747 C C . GLN B 1 91 ? -2.904 -21.484 -10.32 1 98.62 91 GLN B C 1
ATOM 1749 O O . GLN B 1 91 ? -2.156 -22.328 -9.828 1 98.62 91 GLN B O 1
ATOM 1754 N N . PHE B 1 92 ? -2.498 -20.391 -10.93 1 98.69 92 PHE B N 1
ATOM 1755 C CA . PHE B 1 92 ? -1.079 -20.078 -11.047 1 98.69 92 PHE B CA 1
ATOM 1756 C C . PHE B 1 92 ? -0.424 -19.984 -9.68 1 98.69 92 PHE B C 1
ATOM 1758 O O . PHE B 1 92 ? 0.64 -20.562 -9.453 1 98.69 92 PHE B O 1
ATOM 1765 N N . LEU B 1 93 ? -1.055 -19.25 -8.742 1 98.69 93 LEU B N 1
ATOM 1766 C CA . LEU B 1 93 ? -0.491 -19.109 -7.402 1 98.69 93 LEU B CA 1
ATOM 1767 C C . LEU B 1 93 ? -0.5 -20.453 -6.668 1 98.69 93 LEU B C 1
ATOM 1769 O O . LEU B 1 93 ? 0.45 -20.781 -5.957 1 98.69 93 LEU B O 1
ATOM 1773 N N . LYS B 1 94 ? -1.555 -21.188 -6.832 1 98.19 94 LYS B N 1
ATOM 1774 C CA . LYS B 1 94 ? -1.633 -22.516 -6.234 1 98.19 94 LYS B CA 1
ATOM 1775 C C . LYS B 1 94 ? -0.499 -23.406 -6.727 1 98.19 94 LYS B C 1
ATOM 1777 O O . LYS B 1 94 ? 0.171 -24.078 -5.93 1 98.19 94 LYS B O 1
ATOM 1782 N N . GLU B 1 95 ? -0.214 -23.406 -7.949 1 97.75 95 GLU B N 1
ATOM 1783 C CA . GLU B 1 95 ? 0.813 -24.234 -8.57 1 97.75 95 GLU B CA 1
ATOM 1784 C C . GLU B 1 95 ? 2.211 -23.781 -8.148 1 97.75 95 GLU B C 1
ATOM 1786 O O . GLU B 1 95 ? 3.17 -24.547 -8.25 1 97.75 95 GLU B O 1
ATOM 1791 N N . ASN B 1 96 ? 2.264 -22.578 -7.77 1 97.75 96 ASN B N 1
ATOM 1792 C CA . ASN B 1 96 ? 3.545 -22.062 -7.301 1 97.75 96 ASN B CA 1
ATOM 1793 C C . ASN B 1 96 ? 3.643 -22.094 -5.777 1 97.75 96 ASN B C 1
ATOM 1795 O O . ASN B 1 96 ? 4.441 -21.375 -5.184 1 97.75 96 ASN B O 1
ATOM 1799 N N . ASN B 1 97 ? 2.754 -22.781 -5.152 1 97.94 97 ASN B N 1
ATOM 1800 C CA . ASN B 1 97 ? 2.771 -23.094 -3.729 1 97.94 97 ASN B CA 1
ATOM 1801 C C . ASN B 1 97 ? 2.615 -21.844 -2.875 1 97.94 97 ASN B C 1
ATOM 1803 O O . ASN B 1 97 ? 3.256 -21.719 -1.831 1 97.94 97 ASN B O 1
ATOM 1807 N N . VAL B 1 98 ? 1.903 -20.922 -3.406 1 98.69 98 VAL B N 1
ATOM 1808 C CA . VAL B 1 98 ? 1.554 -19.75 -2.631 1 98.69 98 VAL B CA 1
ATOM 1809 C C . VAL B 1 98 ? 0.406 -20.062 -1.678 1 98.69 98 VAL B C 1
ATOM 1811 O O . VAL B 1 98 ? -0.524 -20.797 -2.041 1 98.69 98 VAL B O 1
ATOM 1814 N N . GLU B 1 99 ? 0.509 -19.578 -0.437 1 98.69 99 GLU B N 1
ATOM 1815 C CA . GLU B 1 99 ? -0.572 -19.766 0.525 1 98.69 99 GLU B CA 1
ATOM 1816 C C . GLU B 1 99 ? -1.791 -18.922 0.161 1 98.69 99 GLU B C 1
ATOM 1818 O O . GLU B 1 99 ? -1.742 -17.703 0.225 1 98.69 99 GLU B O 1
ATOM 1823 N N . LEU B 1 100 ? -2.889 -19.531 -0.19 1 98.81 100 LEU B N 1
ATOM 1824 C CA . LEU B 1 100 ? -4.145 -18.875 -0.537 1 98.81 100 LEU B CA 1
ATOM 1825 C C . LEU B 1 100 ? -5.078 -18.812 0.668 1 98.81 100 LEU B C 1
ATOM 1827 O O . LEU B 1 100 ? -5.508 -19.859 1.178 1 98.81 100 LEU B O 1
ATOM 1831 N N . LEU B 1 101 ? -5.387 -17.641 1.08 1 98.44 101 LEU B N 1
ATOM 1832 C CA . LEU B 1 101 ? -6.137 -17.469 2.318 1 98.44 101 LEU B CA 1
ATOM 1833 C C . LEU B 1 101 ? -7.637 -17.578 2.064 1 98.44 101 LEU B C 1
ATOM 1835 O O . LEU B 1 101 ? -8.398 -17.953 2.961 1 98.44 101 LEU B O 1
ATOM 1839 N N . THR B 1 102 ? -8.039 -17.188 0.909 1 98.5 102 THR B N 1
ATOM 1840 C CA . THR B 1 102 ? -9.438 -17.312 0.522 1 98.5 102 THR B CA 1
ATOM 1841 C C . THR B 1 102 ? -9.562 -17.984 -0.845 1 98.5 102 THR B C 1
ATOM 1843 O O . THR B 1 102 ? -8.594 -18.047 -1.601 1 98.5 102 THR B O 1
ATOM 1846 N N . GLY B 1 103 ? -10.773 -18.5 -1.036 1 98.44 103 GLY B N 1
ATOM 1847 C CA . GLY B 1 103 ? -11.109 -18.75 -2.43 1 98.44 103 GLY B CA 1
ATOM 1848 C C . GLY B 1 103 ? -11.391 -17.484 -3.215 1 98.44 103 GLY B C 1
ATOM 1849 O O . GLY B 1 103 ? -11.227 -16.375 -2.697 1 98.44 103 GLY B O 1
ATOM 1850 N N . ILE B 1 104 ? -11.75 -17.703 -4.512 1 98.62 104 ILE B N 1
ATOM 1851 C CA . ILE B 1 104 ? -12.18 -16.562 -5.305 1 98.62 104 ILE B CA 1
ATOM 1852 C C . ILE B 1 104 ? -13.516 -16.047 -4.785 1 98.62 104 ILE B C 1
ATOM 1854 O O . ILE B 1 104 ? -14.508 -16.781 -4.77 1 98.62 104 ILE B O 1
ATOM 1858 N N . GLU B 1 105 ? -13.5 -14.844 -4.355 1 97.94 105 GLU B N 1
ATOM 1859 C CA . GLU B 1 105 ? -14.703 -14.227 -3.807 1 97.94 105 GLU B CA 1
ATOM 1860 C C . GLU B 1 105 ? -15.445 -13.43 -4.875 1 97.94 105 GLU B C 1
ATOM 1862 O O . GLU B 1 105 ? -14.859 -12.578 -5.543 1 97.94 105 GLU B O 1
ATOM 1867 N N . ASP B 1 106 ? -16.734 -13.719 -5.066 1 96 106 ASP B N 1
ATOM 1868 C CA . ASP B 1 106 ? -17.641 -13.016 -5.965 1 96 106 ASP B CA 1
ATOM 1869 C C . ASP B 1 106 ? -17.109 -13.031 -7.398 1 96 106 ASP B C 1
ATOM 1871 O O . ASP B 1 106 ? -17.312 -12.078 -8.148 1 96 106 ASP B O 1
ATOM 1875 N N . ASP B 1 107 ? -16.297 -14.016 -7.699 1 97.19 107 ASP B N 1
ATOM 1876 C CA . ASP B 1 107 ? -15.672 -14.133 -9.016 1 97.19 107 ASP B CA 1
ATOM 1877 C C . ASP B 1 107 ? -14.859 -12.875 -9.344 1 97.19 107 ASP B C 1
ATOM 1879 O O . ASP B 1 107 ? -14.852 -12.422 -10.492 1 97.19 107 ASP B O 1
ATOM 1883 N N . PHE B 1 108 ? -14.242 -12.32 -8.32 1 97.5 108 PHE B N 1
ATOM 1884 C CA . PHE B 1 108 ? -13.688 -10.992 -8.547 1 97.5 108 PHE B CA 1
ATOM 1885 C C . PHE B 1 108 ? -12.328 -10.844 -7.867 1 97.5 108 PHE B C 1
ATOM 1887 O O . PHE B 1 108 ? -11.43 -10.195 -8.398 1 97.5 108 PHE B O 1
ATOM 1894 N N . TYR B 1 109 ? -12.125 -11.422 -6.754 1 98.44 109 TYR B N 1
ATOM 1895 C CA . TYR B 1 109 ? -10.859 -11.242 -6.059 1 98.44 109 TYR B CA 1
ATOM 1896 C C . TYR B 1 109 ? -10.555 -12.422 -5.141 1 98.44 109 TYR B C 1
ATOM 1898 O O . TYR B 1 109 ? -11.445 -13.227 -4.855 1 98.44 109 TYR B O 1
ATOM 1906 N N . PHE B 1 110 ? -9.32 -12.555 -4.641 1 98.81 110 PHE B N 1
ATOM 1907 C CA . PHE B 1 110 ? -8.914 -13.453 -3.568 1 98.81 110 PHE B CA 1
ATOM 1908 C C . PHE B 1 110 ? -7.684 -12.914 -2.846 1 98.81 110 PHE B C 1
ATOM 1910 O O . PHE B 1 110 ? -6.984 -12.047 -3.365 1 98.81 110 PHE B O 1
ATOM 1917 N N . VAL B 1 111 ? -7.531 -13.406 -1.641 1 98.88 111 VAL B N 1
ATOM 1918 C CA . VAL B 1 111 ? -6.449 -12.938 -0.779 1 98.88 111 VAL B CA 1
ATOM 1919 C C . VAL B 1 111 ? -5.422 -14.055 -0.589 1 98.88 111 VAL B C 1
ATOM 1921 O O . VAL B 1 111 ? -5.789 -15.227 -0.439 1 98.88 111 VAL B O 1
ATOM 1924 N N . PHE B 1 112 ? -4.156 -13.703 -0.611 1 98.88 112 PHE B N 1
ATOM 1925 C CA . PHE B 1 112 ? -3.062 -14.656 -0.447 1 98.88 112 PHE B CA 1
ATOM 1926 C C . PHE B 1 112 ? -1.959 -14.062 0.421 1 98.88 112 PHE B C 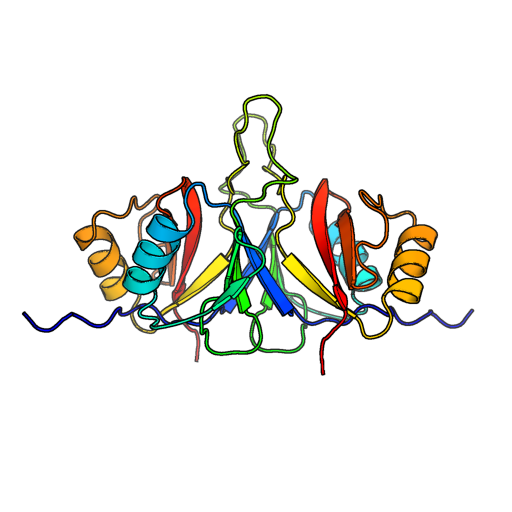1
ATOM 1928 O O . PHE B 1 112 ? -1.995 -12.875 0.755 1 98.88 112 PHE B O 1
ATOM 1935 N N . LYS B 1 113 ? -1.032 -14.922 0.873 1 98.81 113 LYS B N 1
ATOM 1936 C CA . LYS B 1 113 ? 0.15 -14.5 1.621 1 98.81 113 LYS B CA 1
ATOM 1937 C C . LYS B 1 113 ? 1.398 -14.547 0.745 1 98.81 113 LYS B C 1
ATOM 1939 O O . LYS B 1 113 ? 1.612 -15.508 0.006 1 98.81 113 LYS B O 1
ATOM 1944 N N . ASP B 1 114 ? 2.152 -13.422 0.834 1 98.75 114 ASP B N 1
ATOM 1945 C CA . ASP B 1 114 ? 3.439 -13.508 0.151 1 98.75 114 ASP B CA 1
ATOM 1946 C C . ASP B 1 114 ? 4.426 -14.367 0.94 1 98.75 114 ASP B C 1
ATOM 1948 O O . ASP B 1 114 ? 4.051 -15 1.93 1 98.75 114 ASP B O 1
ATOM 1952 N N . LEU B 1 115 ? 5.715 -14.477 0.544 1 98.44 115 LEU B N 1
ATOM 1953 C CA . LEU B 1 115 ? 6.723 -15.367 1.099 1 98.44 115 LEU B CA 1
ATOM 1954 C C . LEU B 1 115 ? 6.984 -15.055 2.566 1 98.44 115 LEU B C 1
ATOM 1956 O O . LEU B 1 115 ? 7.426 -15.922 3.324 1 98.44 115 LEU B O 1
ATOM 1960 N N . ASP B 1 116 ? 6.688 -13.781 2.984 1 98.44 116 ASP B N 1
ATOM 1961 C CA . ASP B 1 116 ? 7 -13.375 4.352 1 98.44 116 ASP B CA 1
ATOM 1962 C C . ASP B 1 116 ? 5.73 -13.211 5.18 1 98.44 116 ASP B C 1
ATOM 1964 O O . ASP B 1 116 ? 5.789 -12.797 6.34 1 98.44 116 ASP B O 1
ATOM 1968 N N . GLY B 1 117 ? 4.602 -13.477 4.57 1 98.25 117 GLY B N 1
ATOM 1969 C CA . GLY B 1 117 ? 3.369 -13.492 5.34 1 98.25 117 GLY B CA 1
ATOM 1970 C C . GLY B 1 117 ? 2.543 -12.234 5.172 1 98.25 117 GLY B C 1
ATOM 1971 O O . GLY B 1 117 ? 1.53 -12.047 5.852 1 98.25 117 GLY B O 1
ATOM 1972 N N . ASN B 1 118 ? 2.941 -11.305 4.328 1 98.81 118 ASN B N 1
ATOM 1973 C CA . ASN B 1 118 ? 2.102 -10.156 4.023 1 98.81 118 ASN B CA 1
ATOM 1974 C C . ASN B 1 118 ? 0.82 -10.57 3.307 1 98.81 118 ASN B C 1
ATOM 1976 O O . ASN B 1 118 ? 0.863 -11.336 2.342 1 98.81 118 ASN B O 1
ATOM 1980 N N . LEU B 1 119 ? -0.308 -10 3.775 1 98.88 119 LEU B N 1
ATOM 1981 C CA . LEU B 1 119 ? -1.57 -10.273 3.096 1 98.88 119 LEU B CA 1
ATOM 1982 C C . LEU B 1 119 ? -1.766 -9.336 1.913 1 98.88 119 LEU B C 1
ATOM 1984 O O . LEU B 1 119 ? -1.706 -8.109 2.07 1 98.88 119 LEU B O 1
ATOM 1988 N N . LEU B 1 120 ? -1.983 -9.93 0.733 1 98.88 120 LEU B N 1
ATOM 1989 C CA . LEU B 1 120 ? -2.182 -9.219 -0.525 1 98.88 120 LEU B CA 1
ATOM 1990 C C . LEU B 1 120 ? -3.426 -9.727 -1.247 1 98.88 120 LEU B C 1
ATOM 1992 O O . LEU B 1 120 ? -4.031 -10.711 -0.828 1 98.88 120 LEU B O 1
ATOM 1996 N N . MET B 1 121 ? -3.725 -9.008 -2.312 1 98.81 121 MET B N 1
ATOM 1997 C CA . MET B 1 121 ? -4.957 -9.336 -3.023 1 98.81 121 MET B CA 1
ATOM 1998 C C . MET B 1 121 ? -4.73 -9.344 -4.531 1 98.81 121 MET B C 1
ATOM 2000 O O . MET B 1 121 ? -4.004 -8.5 -5.059 1 98.81 121 MET B O 1
ATOM 2004 N N . ILE B 1 122 ? -5.301 -10.305 -5.203 1 98.75 122 ILE B N 1
ATOM 2005 C CA . ILE B 1 122 ? -5.473 -10.25 -6.648 1 98.75 122 ILE B CA 1
ATOM 2006 C C . ILE B 1 122 ? -6.922 -9.914 -6.988 1 98.75 122 ILE B C 1
ATOM 2008 O O . ILE B 1 122 ? -7.848 -10.484 -6.402 1 98.75 122 ILE B O 1
ATOM 2012 N N . CYS B 1 123 ? -7.078 -8.984 -7.848 1 98.31 123 CYS B N 1
ATOM 2013 C CA . CYS B 1 123 ? -8.414 -8.547 -8.234 1 98.31 123 CYS B CA 1
ATOM 2014 C C . CYS B 1 123 ? -8.547 -8.492 -9.75 1 98.31 123 CYS B C 1
ATOM 2016 O O . CYS B 1 123 ? -7.613 -8.102 -10.445 1 98.31 123 CYS B O 1
ATOM 2018 N N . LYS B 1 124 ? -9.75 -8.805 -10.172 1 97.38 124 LYS B N 1
ATOM 2019 C CA . LYS B 1 124 ? -10.047 -8.688 -11.594 1 97.38 124 LYS B CA 1
ATOM 2020 C C . LYS B 1 124 ? -10.07 -7.227 -12.039 1 97.38 124 LYS B C 1
ATOM 2022 O O . LYS B 1 124 ? -10.633 -6.371 -11.352 1 97.38 124 LYS B O 1
ATOM 2027 N N . GLU B 1 125 ? -9.398 -6.969 -13.172 1 94.5 125 GLU B N 1
ATOM 2028 C CA . GLU B 1 125 ? -9.438 -5.617 -13.727 1 94.5 125 GLU B CA 1
ATOM 2029 C C . GLU B 1 125 ? -10.789 -5.324 -14.367 1 94.5 125 GLU B C 1
ATOM 2031 O O . GLU B 1 125 ? -11.289 -6.113 -15.172 1 94.5 125 GLU B O 1
ATOM 2036 N N . THR B 1 126 ? -11.5 -4.324 -13.805 1 81.06 126 THR B N 1
ATOM 2037 C CA . THR B 1 126 ? -12.805 -3.988 -14.367 1 81.06 126 THR B CA 1
ATOM 2038 C C . THR B 1 126 ? -12.656 -2.953 -15.484 1 81.06 126 THR B C 1
ATOM 2040 O O . THR B 1 126 ? -11.844 -2.029 -15.375 1 81.06 126 THR B O 1
ATOM 2043 N N . SER B 1 127 ? -12.688 -3.289 -16.891 1 58.41 127 SER B N 1
ATOM 2044 C CA . SER B 1 127 ? -12.602 -2.453 -18.078 1 58.41 127 SER B CA 1
ATOM 2045 C C . SER B 1 127 ? -13.531 -1.248 -17.969 1 58.41 127 SER B C 1
ATOM 2047 O O . SER B 1 127 ? -14.578 -1.319 -17.328 1 58.41 127 SER B O 1
#